Protein AF-0000000068881971 (afdb_homodimer)

Structure (mmCIF, N/CA/C/O backbone):
data_AF-0000000068881971-model_v1
#
loop_
_entity.id
_entity.type
_entity.pdbx_description
1 polymer 'Ribose 5-phosphate isomerase'
#
loop_
_atom_site.group_PDB
_atom_site.id
_atom_site.type_symbol
_atom_site.label_atom_id
_atom_site.label_alt_id
_atom_site.label_comp_id
_atom_site.label_asym_id
_atom_site.label_entity_id
_atom_site.label_seq_id
_atom_site.pdbx_PDB_ins_code
_atom_site.Cartn_x
_atom_site.Cartn_y
_atom_site.Cartn_z
_atom_site.occupancy
_atom_site.B_iso_or_equiv
_atom_site.auth_seq_id
_atom_site.auth_comp_id
_atom_site.auth_asym_id
_atom_site.auth_atom_id
_atom_site.pdbx_PDB_model_num
ATOM 1 N N . MET A 1 1 ? 21.891 -23.125 -10.875 1 43.66 1 MET A N 1
ATOM 2 C CA . MET A 1 1 ? 20.656 -22.734 -11.562 1 43.66 1 MET A CA 1
ATOM 3 C C . MET A 1 1 ? 19.859 -21.734 -10.727 1 43.66 1 MET A C 1
ATOM 5 O O . MET A 1 1 ? 19.781 -21.875 -9.5 1 43.66 1 MET A O 1
ATOM 9 N N . SER A 1 2 ? 19.703 -20.484 -11.242 1 59.91 2 SER A N 1
ATOM 10 C CA . SER A 1 2 ? 19.062 -19.5 -10.383 1 59.91 2 SER A CA 1
ATOM 11 C C . SER A 1 2 ? 17.75 -20.016 -9.82 1 59.91 2 SER A C 1
ATOM 13 O O . SER A 1 2 ? 17 -20.703 -10.516 1 59.91 2 SER A O 1
ATOM 15 N N . THR A 1 3 ? 17.5 -20.25 -8.625 1 82.62 3 THR A N 1
ATOM 16 C CA . THR A 1 3 ? 16.344 -20.844 -7.977 1 82.62 3 THR A CA 1
ATOM 17 C C . THR A 1 3 ? 15.055 -20.188 -8.477 1 82.62 3 THR A C 1
ATOM 19 O O . THR A 1 3 ? 14.938 -18.969 -8.492 1 82.62 3 THR A O 1
ATOM 22 N N . LYS A 1 4 ? 14.234 -21.031 -9.242 1 96 4 LYS A N 1
ATOM 23 C CA . LYS A 1 4 ? 12.953 -20.594 -9.781 1 96 4 LYS A CA 1
ATOM 24 C C . LYS A 1 4 ? 11.984 -20.219 -8.664 1 96 4 LYS A C 1
ATOM 26 O O . LYS A 1 4 ? 12.047 -20.781 -7.566 1 96 4 LYS A O 1
ATOM 31 N N . LEU A 1 5 ? 11.133 -19.297 -8.961 1 98.38 5 LEU A N 1
ATOM 32 C CA . LEU A 1 5 ? 10.242 -18.75 -7.941 1 98.38 5 LEU A CA 1
ATOM 33 C C . LEU A 1 5 ? 8.945 -19.531 -7.871 1 98.38 5 LEU A C 1
ATOM 35 O O . LEU A 1 5 ? 8.398 -19.938 -8.898 1 98.38 5 LEU A O 1
ATOM 39 N N . ARG A 1 6 ? 8.531 -19.828 -6.672 1 98.75 6 ARG A N 1
ATOM 40 C CA . ARG A 1 6 ? 7.148 -20.203 -6.41 1 98.75 6 ARG A CA 1
ATOM 41 C C . ARG A 1 6 ? 6.293 -18.984 -6.102 1 98.75 6 ARG A C 1
ATOM 43 O O . ARG A 1 6 ? 6.551 -18.266 -5.125 1 98.75 6 ARG A O 1
ATOM 50 N N . ILE A 1 7 ? 5.227 -18.766 -6.918 1 98.88 7 ILE A N 1
ATOM 51 C CA . ILE A 1 7 ? 4.48 -17.516 -6.82 1 98.88 7 ILE A CA 1
ATOM 52 C C . ILE A 1 7 ? 3.018 -17.812 -6.492 1 98.88 7 ILE A C 1
ATOM 54 O O . ILE A 1 7 ? 2.348 -18.531 -7.227 1 98.88 7 ILE A O 1
ATOM 58 N N . ALA A 1 8 ? 2.551 -17.281 -5.387 1 98.94 8 ALA A N 1
ATOM 59 C CA . ALA A 1 8 ? 1.117 -17.297 -5.105 1 98.94 8 ALA A CA 1
ATOM 60 C C . ALA A 1 8 ? 0.412 -16.156 -5.836 1 98.94 8 ALA A C 1
ATOM 62 O O . ALA A 1 8 ? 0.932 -15.039 -5.906 1 98.94 8 ALA A O 1
ATOM 63 N N . ILE A 1 9 ? -0.773 -16.375 -6.43 1 98.88 9 ILE A N 1
ATOM 64 C CA . ILE A 1 9 ? -1.544 -15.32 -7.078 1 98.88 9 ILE A CA 1
ATOM 65 C C . ILE A 1 9 ? -3.002 -15.398 -6.637 1 98.88 9 ILE A C 1
ATOM 67 O O . ILE A 1 9 ? -3.572 -16.484 -6.539 1 98.88 9 ILE A O 1
ATOM 71 N N . GLY A 1 10 ? -3.527 -14.273 -6.262 1 98.19 10 GLY A N 1
ATOM 72 C CA . GLY A 1 10 ? -4.922 -14.188 -5.852 1 98.19 10 GLY A CA 1
ATOM 73 C C . GLY A 1 10 ? -5.465 -12.773 -5.883 1 98.19 10 GLY A C 1
ATOM 74 O O . GLY A 1 10 ? -4.984 -11.938 -6.645 1 98.19 10 GLY A O 1
ATOM 75 N N . GLY A 1 11 ? -6.523 -12.492 -5.148 1 97.44 11 GLY A N 1
ATOM 76 C CA . GLY A 1 11 ? -7.316 -11.273 -5.121 1 97.44 11 GLY A CA 1
ATOM 77 C C . GLY A 1 11 ? -8.812 -11.531 -5.16 1 97.44 11 GLY A C 1
ATOM 78 O O . GLY A 1 11 ? -9.258 -12.672 -4.984 1 97.44 11 GLY A O 1
ATOM 79 N N . ASP A 1 12 ? -9.594 -10.469 -5.344 1 96.38 12 ASP A N 1
ATOM 80 C CA . ASP A 1 12 ? -11.039 -10.68 -5.32 1 96.38 12 ASP A CA 1
ATOM 81 C C . ASP A 1 12 ? -11.617 -10.68 -6.738 1 96.38 12 ASP A C 1
ATOM 83 O O . ASP A 1 12 ? -10.867 -10.773 -7.715 1 96.38 12 ASP A O 1
ATOM 87 N N . ASP A 1 13 ? -12.914 -10.727 -6.816 1 96.75 13 ASP A N 1
ATOM 88 C CA . ASP A 1 13 ? -13.602 -10.859 -8.094 1 96.75 13 ASP A CA 1
ATOM 89 C C . ASP A 1 13 ? -13.32 -9.672 -9.008 1 96.75 13 ASP A C 1
ATOM 91 O O . ASP A 1 13 ? -13.281 -9.82 -10.234 1 96.75 13 ASP A O 1
ATOM 95 N N . ALA A 1 14 ? -13.094 -8.539 -8.414 1 97.06 14 ALA A N 1
ATOM 96 C CA . ALA A 1 14 ? -12.844 -7.332 -9.203 1 97.06 14 ALA A CA 1
ATOM 97 C C . ALA A 1 14 ? -11.539 -7.449 -9.984 1 97.06 14 ALA A C 1
ATOM 99 O O . ALA A 1 14 ? -11.336 -6.738 -10.969 1 97.06 14 ALA A O 1
ATOM 100 N N . GLY A 1 15 ? -10.648 -8.352 -9.562 1 98.31 15 GLY A N 1
ATOM 101 C CA . GLY A 1 15 ? -9.375 -8.539 -10.234 1 98.31 15 GLY A CA 1
ATOM 102 C C . GLY A 1 15 ? -9.281 -9.867 -10.969 1 98.31 15 GLY A C 1
ATOM 103 O O . GLY A 1 15 ? -8.195 -10.273 -11.391 1 98.31 15 GLY A O 1
ATOM 104 N N . PHE A 1 16 ? -10.367 -10.555 -11.133 1 98.38 16 PHE A N 1
ATOM 105 C CA . PHE A 1 16 ? -10.352 -11.961 -11.531 1 98.38 16 PHE A CA 1
ATOM 106 C C . PHE A 1 16 ? -9.781 -12.125 -12.93 1 98.38 16 PHE A C 1
ATOM 108 O O . PHE A 1 16 ? -8.961 -13.008 -13.172 1 98.38 16 PHE A O 1
ATOM 115 N N . SER A 1 17 ? -10.148 -11.336 -13.875 1 98.5 17 SER A N 1
ATOM 116 C CA . SER A 1 17 ? -9.672 -11.461 -15.25 1 98.5 17 SER A CA 1
ATOM 117 C C . SER A 1 17 ? -8.156 -11.297 -15.32 1 98.5 17 SER A C 1
ATOM 119 O O . SER A 1 17 ? -7.48 -12.086 -15.984 1 98.5 17 SER A O 1
ATOM 121 N N . TYR A 1 18 ? -7.605 -10.305 -14.656 1 98.81 18 TYR A N 1
ATOM 122 C CA . TYR A 1 18 ? -6.164 -10.094 -14.633 1 98.81 18 TYR A CA 1
ATOM 123 C C . TYR A 1 18 ? -5.453 -11.266 -13.961 1 98.81 18 TYR A C 1
ATOM 125 O O . TYR A 1 18 ? -4.383 -11.688 -14.398 1 98.81 18 TYR A O 1
ATOM 133 N N . GLN A 1 19 ? -6.047 -11.766 -12.828 1 98.75 19 GLN A N 1
ATOM 134 C CA . GLN A 1 19 ? -5.465 -12.922 -12.156 1 98.75 19 GLN A CA 1
ATOM 135 C C . GLN A 1 19 ? -5.293 -14.086 -13.125 1 98.75 19 GLN A C 1
ATOM 137 O O . GLN A 1 19 ? -4.238 -14.719 -13.172 1 98.75 19 GLN A O 1
ATOM 142 N N . SER A 1 20 ? -6.273 -14.312 -13.906 1 98.31 20 SER A N 1
ATOM 143 C CA . SER A 1 20 ? -6.254 -15.414 -14.867 1 98.31 20 SER A CA 1
ATOM 144 C C . SER A 1 20 ? -5.188 -15.195 -15.93 1 98.31 20 SER A C 1
ATOM 146 O O . SER A 1 20 ? -4.402 -16.094 -16.234 1 98.31 20 SER A O 1
ATOM 148 N N . ILE A 1 21 ? -5.129 -14.062 -16.484 1 98.75 21 ILE A N 1
ATOM 149 C C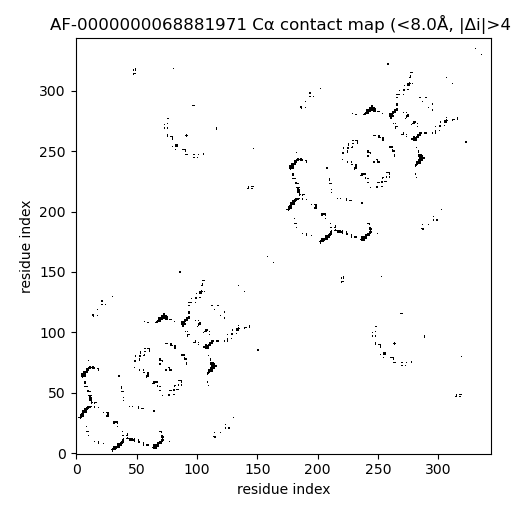A . ILE A 1 21 ? -4.199 -13.734 -17.562 1 98.75 21 ILE A CA 1
ATOM 150 C C . ILE A 1 21 ? -2.768 -13.797 -17.031 1 98.75 21 ILE A C 1
ATOM 152 O O . ILE A 1 21 ? -1.904 -14.43 -17.641 1 98.75 21 ILE A O 1
ATOM 156 N N . ILE A 1 22 ? -2.535 -13.211 -15.914 1 98.88 22 ILE A N 1
ATOM 157 C CA . ILE A 1 22 ? -1.188 -13.125 -15.367 1 98.88 22 ILE A CA 1
ATOM 158 C C . ILE A 1 22 ? -0.747 -14.5 -14.867 1 98.88 22 ILE A C 1
ATOM 160 O O . ILE A 1 22 ? 0.424 -14.867 -14.992 1 98.88 22 ILE A O 1
ATOM 164 N N . SER A 1 23 ? -1.679 -15.266 -14.359 1 98.69 23 SER A N 1
ATOM 165 C CA . SER A 1 23 ? -1.361 -16.641 -13.977 1 98.69 23 SER A CA 1
ATOM 166 C C . SER A 1 23 ? -0.796 -17.422 -15.148 1 98.69 23 SER A C 1
ATOM 168 O O . SER A 1 23 ? 0.165 -18.188 -14.992 1 98.69 23 SER A O 1
ATOM 170 N N . ARG A 1 24 ? -1.397 -17.281 -16.281 1 98.56 24 ARG A N 1
ATOM 171 C CA . ARG A 1 24 ? -0.919 -17.969 -17.469 1 98.56 24 ARG A CA 1
ATOM 172 C C . ARG A 1 24 ? 0.466 -17.469 -17.875 1 98.56 24 ARG A C 1
ATOM 174 O O . ARG A 1 24 ? 1.335 -18.266 -18.234 1 98.56 24 ARG A O 1
ATOM 181 N N . ASP A 1 25 ? 0.654 -16.156 -17.828 1 98.88 25 ASP A N 1
ATOM 182 C CA . ASP A 1 25 ? 1.966 -15.586 -18.125 1 98.88 25 ASP A CA 1
ATOM 183 C C . ASP A 1 25 ? 3.033 -16.156 -17.188 1 98.88 25 ASP A C 1
ATOM 185 O O . ASP A 1 25 ? 4.129 -16.516 -17.641 1 98.88 25 ASP A O 1
ATOM 189 N N . LEU A 1 26 ? 2.713 -16.234 -15.898 1 98.81 26 LEU A N 1
ATOM 190 C CA . LEU A 1 26 ? 3.646 -16.75 -14.898 1 98.81 26 LEU A CA 1
ATOM 191 C C . LEU A 1 26 ? 3.996 -18.203 -15.18 1 98.81 26 LEU A C 1
ATOM 193 O O . LEU A 1 26 ? 5.168 -18.578 -15.125 1 98.81 26 LEU A O 1
ATOM 197 N N . ALA A 1 27 ? 2.988 -19 -15.477 1 98.44 27 ALA A N 1
ATOM 198 C CA . ALA A 1 27 ? 3.176 -20.438 -15.703 1 98.44 27 ALA A CA 1
ATOM 199 C C . ALA A 1 27 ? 4.113 -20.688 -16.891 1 98.44 27 ALA A C 1
ATOM 201 O O . ALA A 1 27 ? 4.797 -21.703 -16.938 1 98.44 27 ALA A O 1
ATOM 202 N N . SER A 1 28 ? 4.184 -19.719 -17.766 1 98.12 28 SER A N 1
ATOM 203 C CA . SER A 1 28 ? 4.984 -19.891 -18.969 1 98.12 28 SER A CA 1
ATOM 204 C C . SER A 1 28 ? 6.348 -19.219 -18.828 1 98.12 28 SER A C 1
ATOM 206 O O . SER A 1 28 ? 7.188 -19.312 -19.719 1 98.12 28 SER A O 1
ATOM 208 N N . ASP A 1 29 ? 6.59 -18.516 -17.812 1 98.5 29 ASP A N 1
ATOM 209 C CA . ASP A 1 29 ? 7.844 -17.797 -17.609 1 98.5 29 ASP A CA 1
ATOM 210 C C . ASP A 1 29 ? 8.922 -18.734 -17.062 1 98.5 29 ASP A C 1
ATOM 212 O O . ASP A 1 29 ? 8.711 -19.406 -16.062 1 98.5 29 ASP A O 1
ATOM 216 N N . PRO A 1 30 ? 10.102 -18.766 -17.625 1 97.88 30 PRO A N 1
ATOM 217 C CA . PRO A 1 30 ? 11.148 -19.703 -17.203 1 97.88 30 PRO A CA 1
ATOM 218 C C . PRO A 1 30 ? 11.68 -19.406 -15.797 1 97.88 30 PRO A C 1
ATOM 220 O O . PRO A 1 30 ? 12.367 -20.234 -15.203 1 97.88 30 PRO A O 1
ATOM 223 N N . ARG A 1 31 ? 11.391 -18.312 -15.234 1 98 31 ARG A N 1
ATOM 224 C CA . ARG A 1 31 ? 11.844 -17.938 -13.906 1 98 31 ARG A CA 1
ATOM 225 C C . ARG A 1 31 ? 10.891 -18.469 -12.836 1 98 31 ARG A C 1
ATOM 227 O O . ARG A 1 31 ? 11.188 -18.375 -11.641 1 98 31 ARG A O 1
ATOM 234 N N . VAL A 1 32 ? 9.766 -18.984 -13.234 1 98.75 32 VAL A N 1
ATOM 235 C CA . VAL A 1 32 ? 8.727 -19.406 -12.305 1 98.75 32 VAL A CA 1
ATOM 236 C C . VAL A 1 32 ? 8.656 -20.938 -12.25 1 98.75 32 VAL A C 1
ATOM 238 O O . VAL A 1 32 ? 8.477 -21.594 -13.281 1 98.75 32 VAL A O 1
ATOM 241 N N . ALA A 1 33 ? 8.758 -21.484 -11.023 1 98.5 33 ALA A N 1
ATOM 242 C CA . ALA A 1 33 ? 8.711 -22.922 -10.805 1 98.5 33 ALA A CA 1
ATOM 243 C C . ALA A 1 33 ? 7.273 -23.406 -10.617 1 98.5 33 ALA A C 1
ATOM 245 O O . ALA A 1 33 ? 6.934 -24.531 -11 1 98.5 33 ALA A O 1
ATOM 246 N N . GLN A 1 34 ? 6.512 -22.594 -9.945 1 98.5 34 GLN A N 1
ATOM 247 C CA . GLN A 1 34 ? 5.16 -22.969 -9.555 1 98.5 34 GLN A CA 1
ATOM 248 C C . GLN A 1 34 ? 4.273 -21.734 -9.375 1 98.5 34 GLN A C 1
ATOM 250 O O . GLN A 1 34 ? 4.719 -20.719 -8.836 1 98.5 34 GLN A O 1
ATOM 255 N N . VAL A 1 35 ? 3.078 -21.875 -9.859 1 98.88 35 VAL A N 1
ATOM 256 C CA . VAL A 1 35 ? 2.039 -20.891 -9.586 1 98.88 35 VAL A CA 1
ATOM 257 C C . VAL A 1 35 ? 1.015 -21.469 -8.609 1 98.88 35 VAL A C 1
ATOM 259 O O . VAL A 1 35 ? 0.422 -22.516 -8.875 1 98.88 35 VAL A O 1
ATOM 262 N N . ILE A 1 36 ? 0.864 -20.859 -7.48 1 98.69 36 ILE A N 1
ATOM 263 C CA . ILE A 1 36 ? -0.072 -21.281 -6.449 1 98.69 36 ILE A CA 1
ATOM 264 C C . ILE A 1 36 ? -1.315 -20.406 -6.473 1 98.69 36 ILE A C 1
ATOM 266 O O . ILE A 1 36 ? -1.244 -19.219 -6.148 1 98.69 36 ILE A O 1
ATOM 270 N N . GLN A 1 37 ? -2.445 -21.016 -6.785 1 98.31 37 GLN A N 1
ATOM 271 C CA . GLN A 1 37 ? -3.688 -20.266 -6.902 1 98.31 37 GLN A CA 1
ATOM 272 C C . GLN A 1 37 ? -4.332 -20.047 -5.535 1 98.31 37 GLN A C 1
ATOM 274 O O . GLN A 1 37 ? -4.738 -21.016 -4.879 1 98.31 37 GLN A O 1
ATOM 279 N N . VAL A 1 38 ? -4.48 -18.812 -5.129 1 97.75 38 VAL A N 1
ATOM 280 C CA . VAL A 1 38 ? -5.09 -18.516 -3.836 1 97.75 38 VAL A CA 1
ATOM 281 C C . VAL A 1 38 ? -6.258 -17.547 -4.023 1 97.75 38 VAL A C 1
ATOM 283 O O . VAL A 1 38 ? -6.773 -16.984 -3.051 1 97.75 38 VAL A O 1
ATOM 286 N N . GLY A 1 39 ? -6.715 -17.297 -5.148 1 96.44 39 GLY A N 1
ATOM 287 C CA . GLY A 1 39 ? -7.832 -16.422 -5.441 1 96.44 39 GLY A CA 1
ATOM 288 C C . GLY A 1 39 ? -9.133 -17.156 -5.684 1 96.44 39 GLY A C 1
ATOM 289 O O . GLY A 1 39 ? -9.227 -18.359 -5.422 1 96.44 39 GLY A O 1
ATOM 290 N N . PRO A 1 40 ? -10.148 -16.406 -6.031 1 96.81 40 PRO A N 1
ATOM 291 C CA . PRO A 1 40 ? -11.445 -17.031 -6.281 1 96.81 40 PRO A CA 1
ATOM 292 C C . PRO A 1 40 ? -11.406 -18.031 -7.438 1 96.81 40 PRO A C 1
ATOM 294 O O . PRO A 1 40 ? -10.609 -17.875 -8.367 1 96.81 40 PRO A O 1
ATOM 297 N N . ALA A 1 41 ? -12.312 -18.969 -7.355 1 93.62 41 ALA A N 1
ATOM 298 C CA . ALA A 1 41 ? -12.367 -20 -8.383 1 93.62 41 ALA A CA 1
ATOM 299 C C . ALA A 1 41 ? -13.125 -19.516 -9.617 1 93.62 41 ALA A C 1
ATOM 301 O O . ALA A 1 41 ? -13.031 -20.109 -10.688 1 93.62 41 ALA A O 1
ATOM 302 N N . SER A 1 42 ? -13.945 -18.484 -9.391 1 94.62 42 SER A N 1
ATOM 303 C CA . SER A 1 42 ? -14.711 -17.953 -10.508 1 94.62 42 SER A CA 1
ATOM 304 C C . SER A 1 42 ? -14.922 -16.453 -10.359 1 94.62 42 SER A C 1
ATOM 306 O O . SER A 1 42 ? -14.734 -15.891 -9.273 1 94.62 42 SER A O 1
ATOM 308 N N . GLU A 1 43 ? -15.344 -15.859 -11.398 1 93.94 43 GLU A N 1
ATOM 309 C CA . GLU A 1 43 ? -15.578 -14.422 -11.438 1 93.94 43 GLU A CA 1
ATOM 310 C C . GLU A 1 43 ? -16.766 -14.031 -10.57 1 93.94 43 GLU A C 1
ATOM 312 O O . GLU A 1 43 ? -16.922 -12.867 -10.203 1 93.94 43 GLU A O 1
ATOM 317 N N . SER A 1 44 ? -17.656 -14.93 -10.234 1 95.25 44 SER A N 1
ATOM 318 C CA . SER A 1 44 ? -18.875 -14.641 -9.484 1 95.25 44 SER A CA 1
ATOM 319 C C . SER A 1 44 ? -18.641 -14.812 -7.98 1 95.25 44 SER A C 1
ATOM 321 O O . SER A 1 44 ? -19.531 -14.531 -7.18 1 95.25 44 SER A O 1
ATOM 323 N N . ASP A 1 45 ? -17.5 -15.328 -7.633 1 95 45 ASP A N 1
ATOM 324 C CA . ASP A 1 45 ? -17.156 -15.508 -6.223 1 95 45 ASP A CA 1
ATOM 325 C C . ASP A 1 45 ? -16.969 -14.164 -5.527 1 95 45 ASP A C 1
ATOM 327 O O . ASP A 1 45 ? -16 -13.445 -5.809 1 95 45 ASP A O 1
ATOM 331 N N . LYS A 1 46 ? -17.828 -13.844 -4.539 1 93.19 46 LYS A N 1
ATOM 332 C CA . LYS A 1 46 ? -17.844 -12.531 -3.902 1 93.19 46 LYS A CA 1
ATOM 333 C C . LYS A 1 46 ? -17.141 -12.57 -2.545 1 93.19 46 LYS A C 1
ATOM 335 O O . LYS A 1 46 ? -17.344 -11.695 -1.707 1 93.19 46 LYS A O 1
ATOM 340 N N . THR A 1 47 ? -16.344 -13.656 -2.383 1 94.56 47 THR A N 1
ATOM 341 C CA . THR A 1 47 ? -15.562 -13.734 -1.157 1 94.56 47 THR A CA 1
ATOM 342 C C . THR A 1 47 ? -14.758 -12.453 -0.949 1 94.56 47 THR A C 1
ATOM 344 O O . THR A 1 47 ? -14.188 -11.906 -1.898 1 94.56 47 THR A O 1
ATOM 347 N N . ALA A 1 48 ? -14.648 -12.016 0.287 1 94.5 48 ALA A N 1
ATOM 348 C CA . ALA A 1 48 ? -13.945 -10.781 0.621 1 94.5 48 ALA A CA 1
ATOM 349 C C . ALA A 1 48 ? -12.484 -10.844 0.187 1 94.5 48 ALA A C 1
ATOM 351 O O . ALA A 1 48 ? -11.828 -11.867 0.366 1 94.5 48 ALA A O 1
ATOM 352 N N . TYR A 1 49 ? -12.016 -9.734 -0.306 1 95.06 49 TYR A N 1
ATOM 353 C CA . TYR A 1 49 ? -10.641 -9.68 -0.79 1 95.06 49 TYR A CA 1
ATOM 354 C C . TYR A 1 49 ? -9.656 -10.023 0.323 1 95.06 49 TYR A C 1
ATOM 356 O O . TYR A 1 49 ? -8.586 -10.578 0.064 1 95.06 49 TYR A O 1
ATOM 364 N N . SER A 1 50 ? -9.984 -9.664 1.537 1 97.25 50 SER A N 1
ATOM 365 C CA . SER A 1 50 ? -9.07 -9.852 2.656 1 97.25 50 SER A CA 1
ATOM 366 C C . SER A 1 50 ? -8.781 -11.336 2.891 1 97.25 50 SER A C 1
ATOM 368 O O . SER A 1 50 ? -7.668 -11.703 3.264 1 97.25 50 SER A O 1
ATOM 370 N N . THR A 1 51 ? -9.789 -12.219 2.641 1 97 51 THR A N 1
ATOM 371 C CA . THR A 1 51 ? -9.602 -13.656 2.793 1 97 51 THR A CA 1
ATOM 372 C C . THR A 1 51 ? -8.5 -14.164 1.868 1 97 51 THR A C 1
ATOM 374 O O . THR A 1 51 ? -7.562 -14.82 2.316 1 97 51 THR A O 1
ATOM 377 N N . PHE A 1 52 ? -8.547 -13.742 0.696 1 97.88 52 PHE A N 1
ATOM 378 C CA . PHE A 1 52 ? -7.574 -14.203 -0.291 1 97.88 52 PHE A CA 1
ATOM 379 C C . PHE A 1 52 ? -6.223 -13.531 -0.07 1 97.88 52 PHE A C 1
ATOM 381 O O . PHE A 1 52 ? -5.18 -14.164 -0.252 1 97.88 52 PHE A O 1
ATOM 388 N N . ALA A 1 53 ? -6.27 -12.266 0.267 1 98.69 53 ALA A N 1
ATOM 389 C CA . ALA A 1 53 ? -5.031 -11.531 0.503 1 98.69 53 ALA A CA 1
ATOM 390 C C . ALA A 1 53 ? -4.254 -12.125 1.673 1 98.69 53 ALA A C 1
ATOM 392 O O . ALA A 1 53 ? -3.033 -12.289 1.595 1 98.69 53 ALA A O 1
ATOM 393 N N . ILE A 1 54 ? -4.93 -12.477 2.73 1 98.5 54 ILE A N 1
ATOM 394 C CA . ILE A 1 54 ? -4.293 -13.055 3.908 1 98.5 54 ILE A CA 1
ATOM 395 C C . ILE A 1 54 ? -3.736 -14.438 3.566 1 98.5 54 ILE A C 1
ATOM 397 O O . ILE A 1 54 ? -2.617 -14.773 3.961 1 98.5 54 ILE A O 1
ATOM 401 N N . ALA A 1 55 ? -4.492 -15.203 2.803 1 98.5 55 ALA A N 1
ATOM 402 C CA . ALA A 1 55 ? -4.02 -16.516 2.389 1 98.5 55 ALA A CA 1
ATOM 403 C C . ALA A 1 55 ? -2.721 -16.422 1.598 1 98.5 55 ALA A C 1
ATOM 405 O O . ALA A 1 55 ? -1.775 -17.172 1.843 1 98.5 55 ALA A O 1
ATOM 406 N N . ALA A 1 56 ? -2.66 -15.492 0.671 1 98.81 56 ALA A N 1
ATOM 407 C CA . ALA A 1 56 ? -1.45 -15.289 -0.121 1 98.81 56 ALA A CA 1
ATOM 408 C C . ALA A 1 56 ? -0.288 -14.836 0.758 1 98.81 56 ALA A C 1
ATOM 410 O O . ALA A 1 56 ? 0.836 -15.328 0.61 1 98.81 56 ALA A O 1
ATOM 411 N N . ALA A 1 57 ? -0.57 -13.906 1.624 1 98.81 57 ALA A N 1
ATOM 412 C CA . ALA A 1 57 ? 0.448 -13.383 2.527 1 98.81 57 ALA A CA 1
ATOM 413 C C . ALA A 1 57 ? 0.991 -14.477 3.443 1 98.81 57 ALA A C 1
ATOM 415 O O . ALA A 1 57 ? 2.199 -14.547 3.684 1 98.81 57 ALA A O 1
ATOM 416 N N . GLU A 1 58 ? 0.151 -15.289 3.934 1 98.75 58 GLU A N 1
ATOM 417 C CA . GLU A 1 58 ? 0.568 -16.391 4.797 1 98.75 58 GLU A CA 1
ATOM 418 C C . GLU A 1 58 ? 1.422 -17.406 4.031 1 98.75 58 GLU A C 1
ATOM 420 O O . GLU A 1 58 ? 2.379 -17.953 4.578 1 98.75 58 GLU A O 1
ATOM 425 N N . ALA A 1 59 ? 1.047 -17.656 2.76 1 98.81 59 ALA A N 1
ATOM 426 C CA . ALA A 1 59 ? 1.86 -18.547 1.928 1 98.81 59 ALA A CA 1
ATOM 427 C C . ALA A 1 59 ? 3.285 -18.016 1.794 1 98.81 59 ALA A C 1
ATOM 429 O O . ALA A 1 59 ? 4.242 -18.781 1.778 1 98.81 59 ALA A O 1
ATOM 430 N N . VAL A 1 60 ? 3.434 -16.766 1.732 1 98.81 60 VAL A N 1
ATOM 431 C CA . VAL A 1 60 ? 4.75 -16.141 1.662 1 98.81 60 VAL A CA 1
ATOM 432 C C . VAL A 1 60 ? 5.445 -16.234 3.018 1 98.81 60 VAL A C 1
ATOM 434 O O . VAL A 1 60 ? 6.602 -16.656 3.098 1 98.81 60 VAL A O 1
ATOM 437 N N . ALA A 1 61 ? 4.734 -15.891 4.062 1 98.62 61 ALA A N 1
ATOM 438 C CA . ALA A 1 61 ? 5.293 -15.844 5.41 1 98.62 61 ALA A CA 1
ATOM 439 C C . ALA A 1 61 ? 5.789 -17.219 5.848 1 98.62 61 ALA A C 1
ATOM 441 O O . ALA A 1 61 ? 6.805 -17.328 6.535 1 98.62 61 ALA A O 1
ATOM 442 N N . ASN A 1 62 ? 5.098 -18.219 5.414 1 98.31 62 ASN A N 1
ATOM 443 C CA . ASN A 1 62 ? 5.441 -19.547 5.891 1 98.31 62 ASN A CA 1
ATOM 444 C C . ASN A 1 62 ? 6.355 -20.281 4.91 1 98.31 62 ASN A C 1
ATOM 446 O O . ASN A 1 62 ? 6.695 -21.453 5.117 1 98.31 62 ASN A O 1
ATOM 450 N N . GLY A 1 63 ? 6.703 -19.625 3.836 1 98.12 63 GLY A N 1
ATOM 451 C CA . GLY A 1 63 ? 7.699 -20.172 2.93 1 98.12 63 GLY A CA 1
ATOM 452 C C . GLY A 1 63 ? 7.109 -21.062 1.859 1 98.12 63 GLY A C 1
ATOM 453 O O . GLY A 1 63 ? 7.836 -21.609 1.029 1 98.12 63 GLY A O 1
ATOM 454 N N . THR A 1 64 ? 5.797 -21.25 1.85 1 98.5 64 THR A N 1
ATOM 455 C CA . THR A 1 64 ? 5.133 -22.016 0.8 1 98.5 64 THR A CA 1
ATOM 456 C C . THR A 1 64 ? 5.309 -21.328 -0.557 1 98.5 64 THR A C 1
ATOM 458 O O . THR A 1 64 ? 5.473 -22.016 -1.576 1 98.5 64 THR A O 1
ATOM 461 N N . ALA A 1 65 ? 5.277 -20.094 -0.604 1 98.81 65 ALA A N 1
ATOM 462 C CA . ALA A 1 65 ? 5.559 -19.281 -1.781 1 98.81 65 ALA A CA 1
ATOM 463 C C . ALA A 1 65 ? 6.746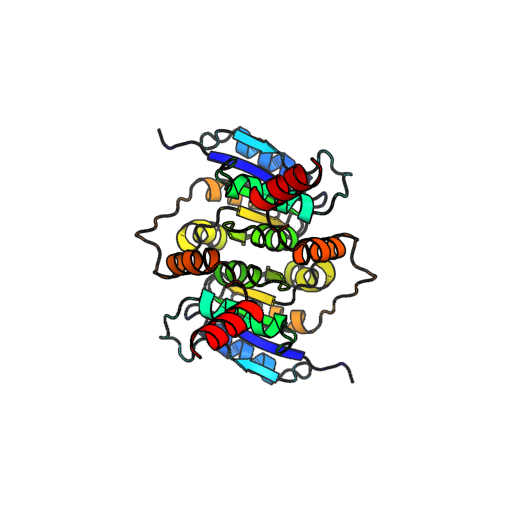 -18.344 -1.533 1 98.81 65 ALA A C 1
ATOM 465 O O . ALA A 1 65 ? 6.957 -17.891 -0.408 1 98.81 65 ALA A O 1
ATOM 466 N N . ASP A 1 66 ? 7.504 -18.109 -2.57 1 98.56 66 ASP A N 1
ATOM 467 C CA . ASP A 1 66 ? 8.594 -17.156 -2.475 1 98.56 66 ASP A CA 1
ATOM 468 C C . ASP A 1 66 ? 8.07 -15.719 -2.561 1 98.56 66 ASP A C 1
ATOM 470 O O . ASP A 1 66 ? 8.586 -14.82 -1.891 1 98.56 66 ASP A O 1
ATOM 474 N N . ARG A 1 67 ? 7.09 -15.484 -3.42 1 98.88 67 ARG A N 1
ATOM 475 C CA . ARG A 1 67 ? 6.457 -14.188 -3.654 1 98.88 67 ARG A CA 1
ATOM 476 C C . ARG A 1 67 ? 4.973 -14.359 -3.963 1 98.88 67 ARG A C 1
ATOM 478 O O . ARG A 1 67 ? 4.492 -15.477 -4.137 1 98.88 67 ARG A O 1
ATOM 485 N N . ALA A 1 68 ? 4.273 -13.227 -3.967 1 98.94 68 ALA A N 1
ATOM 486 C CA . ALA A 1 68 ? 2.852 -13.281 -4.309 1 98.94 68 ALA A CA 1
ATOM 487 C C . ALA A 1 68 ? 2.436 -12.062 -5.121 1 98.94 68 ALA A C 1
ATOM 489 O O . ALA A 1 68 ? 3.045 -10.992 -5.004 1 98.94 68 ALA A O 1
ATOM 490 N N . ILE A 1 69 ? 1.45 -12.273 -5.934 1 99 69 ILE A N 1
ATOM 491 C CA . ILE A 1 69 ? 0.756 -11.211 -6.656 1 99 69 ILE A CA 1
ATOM 492 C C . ILE A 1 69 ? -0.712 -11.18 -6.238 1 99 69 ILE A C 1
ATOM 494 O O . ILE A 1 69 ? -1.395 -12.203 -6.266 1 99 69 ILE A O 1
ATOM 498 N N . LEU A 1 70 ? -1.182 -10.031 -5.816 1 98.94 70 LEU A N 1
ATOM 499 C CA . LEU A 1 70 ? -2.574 -9.836 -5.434 1 98.94 70 LEU A CA 1
ATOM 500 C C . LEU A 1 70 ? -3.232 -8.773 -6.312 1 98.94 70 LEU A C 1
ATOM 502 O O . LEU A 1 70 ? -2.668 -7.699 -6.527 1 98.94 70 LEU A O 1
ATOM 506 N N . ILE A 1 71 ? -4.434 -9.117 -6.844 1 98.88 71 ILE A N 1
ATOM 507 C CA . ILE A 1 71 ? -5.102 -8.211 -7.773 1 98.88 71 ILE A CA 1
ATOM 508 C C . ILE A 1 71 ? -6.559 -8.023 -7.355 1 98.88 71 ILE A C 1
ATOM 510 O O . ILE A 1 71 ? -7.305 -9 -7.234 1 98.88 71 ILE A O 1
ATOM 514 N N . CYS A 1 72 ? -6.957 -6.855 -7.129 1 98.5 72 CYS A N 1
ATOM 515 C CA . CYS A 1 72 ? -8.344 -6.473 -6.895 1 98.5 72 CYS A CA 1
ATOM 516 C C . CYS A 1 72 ? -8.711 -5.238 -7.707 1 98.5 72 CYS A C 1
ATOM 518 O O . CYS A 1 72 ? -8.141 -4.992 -8.773 1 98.5 72 CYS A O 1
ATOM 520 N N . GLY A 1 73 ? -9.75 -4.516 -7.336 1 98.19 73 GLY A N 1
ATOM 521 C CA . GLY A 1 73 ? -10.156 -3.352 -8.109 1 98.19 73 GLY A CA 1
ATOM 522 C C . GLY A 1 73 ? -9.086 -2.279 -8.18 1 98.19 73 GLY A C 1
ATOM 523 O O . GLY A 1 73 ? -8.75 -1.798 -9.258 1 98.19 73 GLY A O 1
ATOM 524 N N . THR A 1 74 ? -8.477 -1.992 -7.016 1 98.75 74 THR A N 1
ATOM 525 C CA . THR A 1 74 ? -7.5 -0.908 -6.98 1 98.75 74 THR A CA 1
ATOM 526 C C . THR A 1 74 ? -6.129 -1.426 -6.551 1 98.75 74 THR A C 1
ATOM 528 O O . THR A 1 74 ? -5.117 -0.747 -6.734 1 98.75 74 THR A O 1
ATOM 531 N N . GLY A 1 75 ? -6.027 -2.531 -6.004 1 98.81 75 GLY A N 1
ATOM 532 C CA . GLY A 1 75 ? -4.805 -3.033 -5.398 1 98.81 75 GLY A CA 1
ATOM 533 C C . GLY A 1 75 ? -4.605 -2.557 -3.971 1 98.81 75 GLY A C 1
ATOM 534 O O . GLY A 1 75 ? -3.725 -3.047 -3.264 1 98.81 75 GLY A O 1
ATOM 535 N N . LEU A 1 76 ? -5.438 -1.627 -3.504 1 98.88 76 LEU A N 1
ATOM 536 C CA . LEU A 1 76 ? -5.262 -0.983 -2.207 1 98.88 76 LEU A CA 1
ATOM 537 C C . LEU A 1 76 ? -5.684 -1.914 -1.075 1 98.88 76 LEU A C 1
ATOM 539 O O . LEU A 1 76 ? -4.914 -2.156 -0.144 1 98.88 76 LEU A O 1
ATOM 543 N N . GLY A 1 77 ? -6.887 -2.504 -1.188 1 98.69 77 GLY A N 1
ATOM 544 C CA . GLY A 1 77 ? -7.426 -3.348 -0.132 1 98.69 77 GLY A CA 1
ATOM 545 C C . GLY A 1 77 ? -6.59 -4.586 0.126 1 98.69 77 GLY A C 1
ATOM 546 O O . GLY A 1 77 ? -6.297 -4.918 1.277 1 98.69 77 GLY A O 1
ATOM 547 N N . VAL A 1 78 ? -6.172 -5.223 -0.906 1 98.81 78 VAL A N 1
ATOM 548 C CA . VAL A 1 78 ? -5.395 -6.449 -0.747 1 98.81 78 VAL A CA 1
ATOM 549 C C . VAL A 1 78 ? -4.023 -6.117 -0.16 1 98.81 78 VAL A C 1
ATOM 551 O O . VAL A 1 78 ? -3.461 -6.91 0.601 1 98.81 78 VAL A O 1
ATOM 554 N N . ALA A 1 79 ? -3.453 -4.969 -0.444 1 98.94 79 ALA A N 1
ATOM 555 C CA . ALA A 1 79 ? -2.18 -4.566 0.149 1 98.94 79 ALA A CA 1
ATOM 556 C C . ALA A 1 79 ? -2.328 -4.309 1.646 1 98.94 79 ALA A C 1
ATOM 558 O O . ALA A 1 79 ? -1.485 -4.73 2.441 1 98.94 79 ALA A O 1
ATOM 559 N N . ILE A 1 80 ? -3.387 -3.619 2.012 1 98.88 80 ILE A N 1
ATOM 560 C CA . ILE A 1 80 ? -3.662 -3.379 3.424 1 98.88 80 ILE A CA 1
ATOM 561 C C . ILE A 1 80 ? -3.734 -4.711 4.168 1 98.88 80 ILE A C 1
ATOM 563 O O . ILE A 1 80 ? -3.039 -4.906 5.168 1 98.88 80 ILE A O 1
ATOM 567 N N . ALA A 1 81 ? -4.543 -5.645 3.656 1 98.75 81 ALA A N 1
ATOM 568 C CA . ALA A 1 81 ? -4.777 -6.93 4.309 1 98.75 81 ALA A CA 1
ATOM 569 C C . ALA A 1 81 ? -3.492 -7.746 4.391 1 98.75 81 ALA A C 1
ATOM 571 O O . ALA A 1 81 ? -3.174 -8.312 5.438 1 98.75 81 ALA A O 1
ATOM 572 N N . ALA A 1 82 ? -2.76 -7.797 3.299 1 98.88 82 ALA A N 1
ATOM 573 C CA . ALA A 1 82 ? -1.533 -8.586 3.26 1 98.88 82 ALA A CA 1
ATOM 574 C C . ALA A 1 82 ? -0.517 -8.07 4.277 1 98.88 82 ALA A C 1
ATOM 576 O O . ALA A 1 82 ? 0.2 -8.859 4.898 1 98.88 82 ALA A O 1
ATOM 577 N N . ASN A 1 83 ? -0.458 -6.785 4.469 1 98.81 83 ASN A N 1
ATOM 578 C CA . ASN A 1 83 ? 0.539 -6.188 5.352 1 98.81 83 ASN A CA 1
ATOM 579 C C . ASN A 1 83 ? 0.21 -6.438 6.82 1 98.81 83 ASN A C 1
ATOM 581 O O . ASN A 1 83 ? 1.038 -6.191 7.699 1 98.81 83 ASN A O 1
ATOM 585 N N . LYS A 1 84 ? -0.958 -6.953 7.086 1 98.44 84 LYS A N 1
ATOM 586 C CA . LYS A 1 84 ? -1.288 -7.297 8.469 1 98.44 84 LYS A CA 1
ATOM 587 C C . LYS A 1 84 ? -0.617 -8.602 8.883 1 98.44 84 LYS A C 1
ATOM 589 O O . LYS A 1 84 ? -0.547 -8.922 10.07 1 98.44 84 LYS A O 1
ATOM 594 N N . VAL A 1 85 ? -0.196 -9.383 7.957 1 98.31 85 VAL A N 1
ATOM 595 C CA . VAL A 1 85 ? 0.462 -10.648 8.25 1 98.31 85 VAL A CA 1
ATOM 596 C C . VAL A 1 85 ? 1.92 -10.398 8.633 1 98.31 85 VAL A C 1
ATOM 598 O O . VAL A 1 85 ? 2.674 -9.797 7.863 1 98.31 85 VAL A O 1
ATOM 601 N N . PRO A 1 86 ? 2.328 -10.875 9.852 1 97.56 86 PRO A N 1
ATOM 602 C CA . PRO A 1 86 ? 3.719 -10.68 10.273 1 97.56 86 PRO A CA 1
ATOM 603 C C . PRO A 1 86 ? 4.723 -11.188 9.242 1 97.56 86 PRO A C 1
ATOM 605 O O . PRO A 1 86 ? 4.555 -12.273 8.695 1 97.56 86 PRO A O 1
ATOM 608 N N . GLY A 1 87 ? 5.715 -10.336 8.953 1 97.31 87 GLY A N 1
ATOM 609 C CA . GLY A 1 87 ? 6.809 -10.734 8.078 1 97.31 87 GLY A CA 1
ATOM 610 C C . GLY A 1 87 ? 6.547 -10.43 6.613 1 97.31 87 GLY A C 1
ATOM 611 O O . GLY A 1 87 ? 7.438 -10.555 5.777 1 97.31 87 GLY A O 1
ATOM 612 N N . VAL A 1 88 ? 5.355 -10.023 6.297 1 98.81 88 VAL A N 1
ATOM 613 C CA . VAL A 1 88 ? 4.992 -9.781 4.902 1 98.81 88 VAL A CA 1
ATOM 614 C C . VAL A 1 88 ? 5.102 -8.297 4.594 1 98.81 88 VAL A C 1
ATOM 616 O O . VAL A 1 88 ? 4.719 -7.453 5.414 1 98.81 88 VAL A O 1
ATOM 619 N N . ARG A 1 89 ? 5.691 -7.938 3.521 1 98.88 89 ARG A N 1
ATOM 620 C CA . ARG A 1 89 ? 5.75 -6.598 2.945 1 98.88 89 ARG A CA 1
ATOM 621 C C . ARG A 1 89 ? 5.047 -6.551 1.592 1 98.88 89 ARG A C 1
ATOM 623 O O . ARG A 1 89 ? 5.527 -7.141 0.619 1 98.88 89 ARG A O 1
ATOM 630 N N . ALA A 1 90 ? 3.896 -5.879 1.576 1 98.94 90 ALA A N 1
ATOM 631 C CA . ALA A 1 90 ? 3.07 -5.785 0.375 1 98.94 90 ALA A CA 1
ATOM 632 C C . ALA A 1 90 ? 2.98 -4.344 -0.118 1 98.94 90 ALA A C 1
ATOM 634 O O . ALA A 1 90 ? 2.852 -3.414 0.683 1 98.94 90 ALA A O 1
ATOM 635 N N . VAL A 1 91 ? 3.094 -4.141 -1.44 1 98.94 91 VAL A N 1
ATOM 636 C CA . VAL A 1 91 ? 3.055 -2.791 -1.995 1 98.94 91 VAL A CA 1
ATOM 637 C C . VAL A 1 91 ? 2.008 -2.717 -3.104 1 98.94 91 VAL A C 1
ATOM 639 O O . VAL A 1 91 ? 1.767 -3.701 -3.805 1 98.94 91 VAL A O 1
ATOM 642 N N . THR A 1 92 ? 1.344 -1.605 -3.219 1 98.94 92 THR A N 1
ATOM 643 C CA . THR A 1 92 ? 0.604 -1.245 -4.422 1 98.94 92 THR A CA 1
ATOM 644 C C . THR A 1 92 ? 1.475 -0.422 -5.367 1 98.94 92 THR A C 1
ATOM 646 O O . THR A 1 92 ? 1.919 0.673 -5.016 1 98.94 92 THR A O 1
ATOM 649 N N . ALA A 1 93 ? 1.785 -0.953 -6.527 1 98.94 93 ALA A N 1
ATOM 650 C CA . ALA A 1 93 ? 2.656 -0.274 -7.48 1 98.94 93 ALA A CA 1
ATOM 651 C C . ALA A 1 93 ? 2.141 -0.438 -8.906 1 98.94 93 ALA A C 1
ATOM 653 O O . ALA A 1 93 ? 1.938 -1.561 -9.375 1 98.94 93 ALA A O 1
ATOM 654 N N . HIS A 1 94 ? 1.94 0.719 -9.594 1 98.94 94 HIS A N 1
ATOM 655 C CA . HIS A 1 94 ? 1.357 0.701 -10.93 1 98.94 94 HIS A CA 1
ATOM 656 C C . HIS A 1 94 ? 2.275 1.38 -11.945 1 98.94 94 HIS A C 1
ATOM 658 O O . HIS A 1 94 ? 1.815 1.861 -12.977 1 98.94 94 HIS A O 1
ATOM 664 N N . ASP A 1 95 ? 3.596 1.494 -11.625 1 98.75 95 ASP A N 1
ATOM 665 C CA . ASP A 1 95 ? 4.621 2.012 -12.523 1 98.75 95 ASP A CA 1
ATOM 666 C C . ASP A 1 95 ? 5.941 1.27 -12.336 1 98.75 95 ASP A C 1
ATOM 668 O O . ASP A 1 95 ? 6.184 0.679 -11.281 1 98.75 95 ASP A O 1
ATOM 672 N N . SER A 1 96 ? 6.777 1.38 -13.461 1 98.81 96 SER A N 1
ATOM 673 C CA . SER A 1 96 ? 8.008 0.593 -13.5 1 98.81 96 SER A CA 1
ATOM 674 C C . SER A 1 96 ? 8.953 0.998 -12.375 1 98.81 96 SER A C 1
ATOM 676 O O . SER A 1 96 ? 9.641 0.151 -11.805 1 98.81 96 SER A O 1
ATOM 678 N N . PHE A 1 97 ? 9.086 2.25 -12.062 1 98.75 97 PHE A N 1
ATOM 679 C CA . PHE A 1 97 ? 9.977 2.725 -11.016 1 98.75 97 PHE A CA 1
ATOM 680 C C . PHE A 1 97 ? 9.578 2.158 -9.656 1 98.75 97 PHE A C 1
ATOM 682 O O . PHE A 1 97 ? 10.414 1.64 -8.922 1 98.75 97 PHE A O 1
ATOM 689 N N . SER A 1 98 ? 8.25 2.236 -9.336 1 98.88 98 SER A N 1
ATOM 690 C CA . SER A 1 98 ? 7.746 1.723 -8.062 1 98.88 98 SER A CA 1
ATOM 691 C C . SER A 1 98 ? 7.926 0.211 -7.969 1 98.88 98 SER A C 1
ATOM 693 O O . SER A 1 98 ? 8.289 -0.311 -6.914 1 98.88 98 SER A O 1
ATOM 695 N N . VAL A 1 99 ? 7.664 -0.521 -9.039 1 98.94 99 VAL A N 1
ATOM 696 C CA . VAL A 1 99 ? 7.809 -1.973 -9.047 1 98.94 99 VAL A CA 1
ATOM 697 C C . VAL A 1 99 ? 9.266 -2.348 -8.789 1 98.94 99 VAL A C 1
ATOM 699 O O . VAL A 1 99 ? 9.547 -3.244 -7.988 1 98.94 99 VAL A O 1
ATOM 702 N N . GLU A 1 100 ? 10.172 -1.646 -9.406 1 98.69 100 GLU A N 1
ATOM 703 C CA . GLU A 1 100 ? 11.594 -1.877 -9.188 1 98.69 100 GLU A CA 1
ATOM 704 C C . GLU A 1 100 ? 11.977 -1.637 -7.73 1 98.69 100 GLU A C 1
ATOM 706 O O . GLU A 1 100 ? 12.609 -2.486 -7.102 1 98.69 100 GLU A O 1
ATOM 711 N N . ARG A 1 101 ? 11.578 -0.529 -7.172 1 98.25 101 ARG A N 1
ATOM 712 C CA . ARG A 1 101 ? 11.977 -0.142 -5.82 1 98.25 101 ARG A CA 1
ATOM 713 C C . ARG A 1 101 ? 11.297 -1.021 -4.777 1 98.25 101 ARG A C 1
ATOM 715 O O . ARG A 1 101 ? 11.836 -1.24 -3.691 1 98.25 101 ARG A O 1
ATOM 722 N N . ALA A 1 102 ? 10.102 -1.576 -5.141 1 98.69 102 ALA A N 1
ATOM 723 C CA . ALA A 1 102 ? 9.414 -2.504 -4.246 1 98.69 102 ALA A CA 1
ATOM 724 C C . ALA A 1 102 ? 10.344 -3.635 -3.812 1 98.69 102 ALA A C 1
ATOM 726 O O . ALA A 1 102 ? 10.367 -4.016 -2.639 1 98.69 102 ALA A O 1
ATOM 727 N N . VAL A 1 103 ? 11.094 -4.109 -4.746 1 98.38 103 VAL A N 1
ATOM 728 C CA . VAL A 1 103 ? 11.992 -5.219 -4.438 1 98.38 103 VAL A CA 1
ATOM 729 C C . VAL A 1 103 ? 13.344 -4.672 -3.982 1 98.38 103 VAL A C 1
ATOM 731 O O . VAL A 1 103 ? 13.812 -4.98 -2.881 1 98.38 103 VAL A O 1
ATOM 734 N N . LEU A 1 104 ? 13.938 -3.73 -4.695 1 97.38 104 LEU A N 1
ATOM 735 C CA . LEU A 1 104 ? 15.328 -3.342 -4.5 1 97.38 104 LEU A CA 1
ATOM 736 C C . LEU A 1 104 ? 15.484 -2.496 -3.24 1 97.38 104 LEU A C 1
ATOM 738 O O . LEU A 1 104 ? 16.562 -2.455 -2.645 1 97.38 104 LEU A O 1
ATOM 742 N N . SER A 1 105 ? 14.445 -1.826 -2.822 1 96.5 105 SER A N 1
ATOM 743 C CA . SER A 1 105 ? 14.539 -0.939 -1.669 1 96.5 105 SER A CA 1
ATOM 744 C C . SER A 1 105 ? 13.766 -1.493 -0.479 1 96.5 105 SER A C 1
ATOM 746 O O . SER A 1 105 ? 14.227 -1.419 0.661 1 96.5 105 SER A O 1
ATOM 748 N N . ASN A 1 106 ? 12.609 -2.148 -0.785 1 97.25 106 ASN A N 1
ATOM 749 C CA . ASN A 1 106 ? 11.727 -2.529 0.313 1 97.25 106 ASN A CA 1
ATOM 750 C C . ASN A 1 106 ? 11.75 -4.035 0.553 1 97.25 106 ASN A C 1
ATOM 752 O O . ASN A 1 106 ? 11.148 -4.527 1.512 1 97.25 106 ASN A O 1
ATOM 756 N N . ASN A 1 107 ? 12.43 -4.773 -0.306 1 97.69 107 ASN A N 1
ATOM 757 C CA . ASN A 1 107 ? 12.375 -6.227 -0.229 1 97.69 107 ASN A CA 1
ATOM 758 C C . ASN A 1 107 ? 10.945 -6.73 -0.089 1 97.69 107 ASN A C 1
ATOM 760 O O . ASN A 1 107 ? 10.664 -7.613 0.725 1 97.69 107 ASN A O 1
ATOM 764 N N . ALA A 1 108 ? 10.055 -6.043 -0.79 1 98.69 108 ALA A N 1
ATOM 765 C CA . ALA A 1 108 ? 8.656 -6.453 -0.758 1 98.69 108 ALA A CA 1
ATOM 766 C C . ALA A 1 108 ? 8.453 -7.781 -1.487 1 98.69 108 ALA A C 1
ATOM 768 O O . ALA A 1 108 ? 8.906 -7.945 -2.625 1 98.69 108 ALA A O 1
ATOM 769 N N . GLN A 1 109 ? 7.789 -8.656 -0.825 1 98.56 109 GLN A N 1
ATOM 770 C CA . GLN A 1 109 ? 7.535 -9.977 -1.395 1 98.56 109 GLN A CA 1
ATOM 771 C C . GLN A 1 109 ? 6.23 -9.992 -2.188 1 98.56 109 GLN A C 1
ATOM 773 O O . GLN A 1 109 ? 5.996 -10.898 -2.992 1 98.56 109 GLN A O 1
ATOM 778 N N . VAL A 1 110 ? 5.32 -9.062 -1.892 1 98.94 110 VAL A N 1
ATOM 779 C CA . VAL A 1 110 ? 3.977 -9.102 -2.457 1 98.94 110 VAL A CA 1
ATOM 780 C C . VAL A 1 110 ? 3.73 -7.848 -3.297 1 98.94 110 VAL A C 1
ATOM 782 O O . VAL A 1 110 ? 3.865 -6.727 -2.803 1 98.94 110 VAL A O 1
ATOM 785 N N . LEU A 1 111 ? 3.396 -8.062 -4.562 1 99 111 LEU A N 1
ATOM 786 C CA . LEU A 1 111 ? 3 -6.992 -5.477 1 99 111 LEU A CA 1
ATOM 787 C C . LEU A 1 111 ? 1.485 -6.957 -5.645 1 99 111 LEU A C 1
ATOM 789 O O . LEU A 1 111 ? 0.874 -7.965 -6.012 1 99 111 LEU A O 1
ATOM 793 N N . CYS A 1 112 ? 0.889 -5.832 -5.363 1 99 112 CYS A N 1
ATOM 794 C CA . CYS A 1 112 ? -0.553 -5.648 -5.488 1 99 112 CYS A CA 1
ATOM 795 C C . CYS A 1 112 ? -0.888 -4.723 -6.652 1 99 112 CYS A C 1
ATOM 797 O O . CYS A 1 112 ? -0.281 -3.66 -6.797 1 99 112 CYS A O 1
ATOM 799 N N . LEU A 1 113 ? -1.86 -5.129 -7.484 1 98.94 113 LEU A N 1
ATOM 800 C CA . LEU A 1 113 ? -2.264 -4.387 -8.672 1 98.94 113 LEU A CA 1
ATOM 801 C C . LEU A 1 113 ? -3.771 -4.152 -8.688 1 98.94 113 LEU A C 1
ATOM 803 O O . LEU A 1 113 ? -4.523 -4.918 -8.078 1 98.94 113 LEU A O 1
ATOM 807 N N . GLY A 1 114 ? -4.125 -3.064 -9.312 1 98.88 114 GLY A N 1
ATOM 808 C CA . GLY A 1 114 ? -5.535 -2.758 -9.5 1 98.88 114 GLY A CA 1
ATOM 809 C C . GLY A 1 114 ? -5.992 -2.938 -10.938 1 98.88 114 GLY A C 1
ATOM 810 O O . GLY A 1 114 ? -5.562 -2.203 -11.828 1 98.88 114 GLY A O 1
ATOM 811 N N . GLN A 1 115 ? -6.93 -3.842 -11.094 1 98.88 115 GLN A N 1
ATOM 812 C CA . GLN A 1 115 ? -7.457 -4.086 -12.43 1 98.88 115 GLN A CA 1
ATOM 813 C C . GLN A 1 115 ? -8.195 -2.865 -12.961 1 98.88 115 GLN A C 1
ATOM 815 O O . GLN A 1 115 ? -8.219 -2.623 -14.172 1 98.88 115 GLN A O 1
ATOM 820 N N . ARG A 1 116 ? -8.766 -2.045 -12.086 1 98.81 116 ARG A N 1
ATOM 821 C CA . ARG A 1 116 ? -9.523 -0.87 -12.5 1 98.81 116 ARG A CA 1
ATOM 822 C C . ARG A 1 116 ? -8.625 0.362 -12.578 1 98.81 116 ARG A C 1
ATOM 824 O O . ARG A 1 116 ? -9.102 1.459 -12.883 1 98.81 116 ARG A O 1
ATOM 831 N N . VAL A 1 117 ? -7.355 0.232 -12.344 1 98.88 117 VAL A N 1
ATOM 832 C CA . VAL A 1 117 ? -6.445 1.371 -12.281 1 98.88 117 VAL A CA 1
ATOM 833 C C . VAL A 1 117 ? -5.555 1.395 -13.516 1 98.88 117 VAL A C 1
ATOM 835 O O . VAL A 1 117 ? -5.336 2.453 -14.117 1 98.88 117 VAL A O 1
ATOM 838 N N . ILE A 1 118 ? -5.016 0.237 -13.945 1 98.88 118 ILE A N 1
ATOM 839 C CA . ILE A 1 118 ? -4.121 0.18 -15.094 1 98.88 118 ILE A CA 1
ATOM 840 C C . ILE A 1 118 ? -4.637 -0.849 -16.094 1 98.88 118 ILE A C 1
ATOM 842 O O . ILE A 1 118 ? -5.355 -1.778 -15.727 1 98.88 118 ILE A O 1
ATOM 846 N N . GLY A 1 119 ? -4.289 -0.695 -17.391 1 98.81 119 GLY A N 1
ATOM 847 C CA . GLY A 1 119 ? -4.637 -1.663 -18.422 1 98.81 119 GLY A CA 1
ATOM 848 C C . GLY A 1 119 ? -3.875 -2.967 -18.297 1 98.81 119 GLY A C 1
ATOM 849 O O . GLY A 1 119 ? -2.834 -3.023 -17.641 1 98.81 119 GLY A O 1
ATOM 850 N N . VAL A 1 120 ? -4.363 -4 -18.953 1 98.81 120 VAL A N 1
ATOM 851 C CA . VAL A 1 120 ? -3.879 -5.363 -18.766 1 98.81 120 VAL A CA 1
ATOM 852 C C . VAL A 1 120 ? -2.453 -5.484 -19.297 1 98.81 120 VAL A C 1
ATOM 854 O O . VAL A 1 120 ? -1.626 -6.195 -18.719 1 98.81 120 VAL A O 1
ATOM 857 N N . GLU A 1 121 ? -2.119 -4.805 -20.391 1 98.88 121 GLU A N 1
ATOM 858 C CA . GLU A 1 121 ? -0.777 -4.926 -20.953 1 98.88 121 GLU A CA 1
ATOM 859 C C . GLU A 1 121 ? 0.262 -4.27 -20.047 1 98.88 121 GLU A C 1
ATOM 861 O O . GLU A 1 121 ? 1.399 -4.738 -19.953 1 98.88 121 GLU A O 1
ATOM 866 N N . LEU A 1 122 ? -0.133 -3.174 -19.406 1 98.88 122 LEU A N 1
ATOM 867 C CA . LEU A 1 122 ? 0.772 -2.576 -18.438 1 98.88 122 LEU A CA 1
ATOM 868 C C . LEU A 1 122 ? 0.967 -3.5 -17.234 1 98.88 122 LEU A C 1
ATOM 870 O O . LEU A 1 122 ? 2.092 -3.691 -16.766 1 98.88 122 LEU A O 1
ATOM 874 N N . ALA A 1 123 ? -0.139 -4.07 -16.797 1 98.94 123 ALA A N 1
ATOM 875 C CA . ALA A 1 123 ? -0.043 -5 -15.672 1 98.94 123 ALA A CA 1
ATOM 876 C C . ALA A 1 123 ? 0.9 -6.156 -15.992 1 98.94 123 ALA A C 1
ATOM 878 O O . ALA A 1 123 ? 1.769 -6.496 -15.188 1 98.94 123 ALA A O 1
ATOM 879 N N . ARG A 1 124 ? 0.731 -6.723 -17.156 1 98.94 124 ARG A N 1
ATOM 880 C CA . ARG A 1 124 ? 1.576 -7.832 -17.594 1 98.94 124 ARG A CA 1
ATOM 881 C C . ARG A 1 124 ? 3.039 -7.406 -17.656 1 98.94 124 ARG A C 1
ATOM 883 O O . ARG A 1 124 ? 3.926 -8.141 -17.234 1 98.94 124 ARG A O 1
ATOM 890 N N . ARG A 1 125 ? 3.293 -6.246 -18.188 1 98.81 125 ARG A N 1
ATOM 891 C CA . ARG A 1 125 ? 4.652 -5.727 -18.297 1 98.81 125 ARG A CA 1
ATOM 892 C C . ARG A 1 125 ? 5.285 -5.555 -16.922 1 98.81 125 ARG A C 1
ATOM 894 O O . ARG A 1 125 ? 6.441 -5.93 -16.719 1 98.81 125 ARG A O 1
ATOM 901 N N . LEU A 1 126 ? 4.566 -5.016 -16.016 1 98.94 126 LEU A N 1
ATOM 902 C CA . LEU A 1 126 ? 5.074 -4.762 -14.664 1 98.94 126 LEU A CA 1
ATOM 903 C C . LEU A 1 126 ? 5.402 -6.07 -13.953 1 98.94 126 LEU A C 1
ATOM 905 O O . LEU A 1 126 ? 6.43 -6.172 -13.273 1 98.94 126 LEU A O 1
ATOM 909 N N . VAL A 1 127 ? 4.531 -7.07 -14.086 1 98.94 127 VAL A N 1
ATOM 910 C CA . VAL A 1 127 ? 4.773 -8.367 -13.461 1 98.94 127 VAL A CA 1
ATOM 911 C C . VAL A 1 127 ? 6.02 -9.008 -14.062 1 98.94 127 VAL A C 1
ATOM 913 O O . VAL A 1 127 ? 6.844 -9.578 -13.344 1 98.94 127 VAL A O 1
ATOM 916 N N . LYS A 1 128 ? 6.129 -8.906 -15.367 1 98.75 128 LYS A N 1
ATOM 917 C CA . LYS A 1 128 ? 7.305 -9.453 -16.031 1 98.75 128 LYS A CA 1
ATOM 918 C C . LYS A 1 128 ? 8.586 -8.828 -15.484 1 98.75 128 LYS A C 1
ATOM 920 O O . LYS A 1 128 ? 9.562 -9.523 -15.219 1 98.75 128 LYS A O 1
ATOM 925 N N . GLU A 1 129 ? 8.602 -7.496 -15.328 1 98.69 129 GLU A N 1
ATOM 926 C CA . GLU A 1 129 ? 9.75 -6.797 -14.742 1 98.69 129 GLU A CA 1
ATOM 927 C C . GLU A 1 129 ? 9.992 -7.246 -13.305 1 98.69 129 GLU A C 1
ATOM 929 O O . GLU A 1 129 ? 11.141 -7.496 -12.922 1 98.69 129 GLU A O 1
ATOM 934 N N . TRP A 1 130 ? 8.992 -7.336 -12.641 1 98.69 130 TRP A N 1
ATOM 935 C CA . TRP A 1 130 ? 9.016 -7.668 -11.219 1 98.69 130 TRP A CA 1
ATOM 936 C C . TRP A 1 130 ? 9.719 -9 -10.984 1 98.69 130 TRP A C 1
ATOM 938 O O . TRP A 1 130 ? 10.5 -9.141 -10.039 1 98.69 130 TRP A O 1
ATOM 948 N N . LEU A 1 131 ? 9.492 -9.938 -11.805 1 98.44 131 LEU A N 1
ATOM 949 C CA . LEU A 1 131 ? 10.062 -11.273 -11.695 1 98.44 131 LEU A CA 1
ATOM 950 C C . LEU A 1 131 ? 11.586 -11.219 -11.758 1 98.44 131 LEU A C 1
ATOM 952 O O . LEU A 1 131 ? 12.266 -12.102 -11.219 1 98.44 131 LEU A O 1
ATOM 956 N N . GLY A 1 132 ? 12.102 -10.18 -12.328 1 97.44 132 GLY A N 1
ATOM 957 C CA . GLY A 1 132 ? 13.531 -10.141 -12.57 1 97.44 132 GLY A CA 1
ATOM 958 C C . GLY A 1 132 ? 14.305 -9.43 -11.477 1 97.44 132 GLY A C 1
ATOM 959 O O . GLY A 1 132 ? 15.539 -9.453 -11.469 1 97.44 132 GLY A O 1
ATOM 960 N N . TYR A 1 133 ? 13.641 -8.828 -10.594 1 97.81 133 TYR A N 1
ATOM 961 C CA . TYR A 1 133 ? 14.328 -8.047 -9.57 1 97.81 133 TYR A CA 1
ATOM 962 C C . TYR A 1 133 ? 14.68 -8.914 -8.367 1 97.81 133 TYR A C 1
ATOM 964 O O . TYR A 1 133 ? 13.906 -9.805 -7.992 1 97.81 133 TYR A O 1
ATOM 972 N N . THR A 1 134 ? 15.812 -8.688 -7.742 1 96.25 134 THR A N 1
ATOM 973 C CA . THR A 1 134 ? 16.281 -9.352 -6.523 1 96.25 134 THR A CA 1
ATOM 974 C C . THR A 1 134 ? 16.828 -8.328 -5.531 1 96.25 134 THR A C 1
ATOM 976 O O . THR A 1 134 ? 17.531 -7.398 -5.922 1 96.25 134 THR A O 1
ATOM 979 N N . PHE A 1 135 ? 16.438 -8.539 -4.305 1 95.38 135 PHE A N 1
ATOM 980 C CA . PHE A 1 135 ? 16.922 -7.66 -3.246 1 95.38 135 PHE A CA 1
ATOM 981 C C . PHE A 1 135 ? 18.344 -8.055 -2.826 1 95.38 135 PHE A C 1
ATOM 983 O O . PHE A 1 135 ? 18.625 -9.234 -2.615 1 95.38 135 PHE A O 1
ATOM 990 N N . ASP A 1 136 ? 19.172 -7.004 -2.738 1 88.31 136 ASP A N 1
ATOM 991 C CA . ASP A 1 136 ? 20.531 -7.156 -2.225 1 88.31 136 ASP A CA 1
ATOM 992 C C . ASP A 1 136 ? 20.719 -6.371 -0.929 1 88.31 136 ASP A C 1
ATOM 994 O O . ASP A 1 136 ? 20.734 -5.137 -0.94 1 88.31 136 ASP A O 1
ATOM 998 N N . PRO A 1 137 ? 20.844 -7.105 0.16 1 79.69 137 PRO A N 1
ATOM 999 C CA . PRO A 1 137 ? 20.938 -6.41 1.445 1 79.69 137 PRO A CA 1
ATOM 1000 C C . PRO A 1 137 ? 22.156 -5.488 1.524 1 79.69 137 PRO A C 1
ATOM 1002 O O . PRO A 1 137 ? 22.172 -4.555 2.334 1 79.69 137 PRO A O 1
ATOM 1005 N N . VAL A 1 138 ? 23.125 -5.742 0.853 1 67.44 138 VAL A N 1
ATOM 1006 C CA . VAL A 1 138 ? 24.328 -4.914 0.895 1 67.44 138 VAL A CA 1
ATOM 1007 C C . VAL A 1 138 ? 24.047 -3.564 0.241 1 67.44 138 VAL A C 1
ATOM 1009 O O . VAL A 1 138 ? 24.469 -2.523 0.751 1 67.44 138 VAL A O 1
ATOM 1012 N N . SER A 1 139 ? 23.359 -3.541 -0.749 1 50.91 139 SER A N 1
ATOM 1013 C CA . SER A 1 139 ? 23.109 -2.332 -1.524 1 50.91 139 SER A CA 1
ATOM 1014 C C . SER A 1 139 ? 22 -1.49 -0.887 1 50.91 139 SER A C 1
ATOM 1016 O O . SER A 1 139 ? 21.797 -0.332 -1.26 1 50.91 139 SER A O 1
ATOM 1018 N N . SER A 1 140 ? 21.172 -2.033 0.004 1 54.94 140 SER A N 1
ATOM 1019 C CA . SER A 1 140 ? 20 -1.323 0.5 1 54.94 140 SER A CA 1
ATOM 1020 C C . SER A 1 140 ? 20.359 -0.407 1.665 1 54.94 140 SER A C 1
ATOM 1022 O O . SER A 1 140 ? 21.172 -0.767 2.516 1 54.94 140 SER A O 1
ATOM 1024 N N . ALA A 1 141 ? 20.094 0.743 1.433 1 51.75 141 ALA A N 1
ATOM 1025 C CA . ALA A 1 141 ? 20.25 1.719 2.508 1 51.75 141 ALA A CA 1
ATOM 1026 C C . ALA A 1 141 ? 19.734 1.163 3.832 1 51.75 141 ALA A C 1
ATOM 1028 O O . ALA A 1 141 ? 18.859 0.282 3.848 1 51.75 141 ALA A O 1
ATOM 1029 N N . PRO A 1 142 ? 20.297 1.503 5.07 1 45.69 142 PRO A N 1
ATOM 1030 C CA . PRO A 1 142 ? 19.953 1.086 6.434 1 45.69 142 PRO A CA 1
ATOM 1031 C C . PRO A 1 142 ? 18.453 0.943 6.652 1 45.69 142 PRO A C 1
ATOM 1033 O O . PRO A 1 142 ? 18.016 0.487 7.711 1 45.69 142 PRO A O 1
ATOM 1036 N N . SER A 1 143 ? 17.703 1.362 5.859 1 45.5 143 SER A N 1
ATOM 1037 C CA . SER A 1 143 ? 16.281 1.507 6.172 1 45.5 143 SER A CA 1
ATOM 1038 C C . SER A 1 143 ? 15.578 0.153 6.199 1 45.5 143 SER A C 1
ATOM 1040 O O . SER A 1 143 ? 14.625 -0.041 6.953 1 45.5 143 SER A O 1
ATOM 1042 N N . ALA A 1 144 ? 15.914 -0.856 5.324 1 48.22 144 ALA A N 1
ATOM 1043 C CA . ALA A 1 144 ? 15.273 -2.166 5.348 1 48.22 144 ALA A CA 1
ATOM 1044 C C . ALA A 1 144 ? 15.555 -2.891 6.664 1 48.22 144 ALA A C 1
ATOM 1046 O O . ALA A 1 144 ? 14.727 -3.674 7.137 1 48.22 144 ALA A O 1
ATOM 1047 N N . HIS A 1 145 ? 16.609 -2.582 7.246 1 42.56 145 HIS A N 1
ATOM 1048 C CA . HIS A 1 145 ? 17.016 -3.271 8.461 1 42.56 145 HIS A CA 1
ATOM 1049 C C . HIS A 1 145 ? 16.078 -2.949 9.625 1 42.56 145 HIS A C 1
ATOM 1051 O O . HIS A 1 145 ? 15.812 -3.807 10.469 1 42.56 145 HIS A O 1
ATOM 1057 N N . LEU A 1 146 ? 15.586 -1.794 9.555 1 43.69 146 LEU A N 1
ATOM 1058 C CA . LEU A 1 146 ? 14.805 -1.428 10.734 1 43.69 146 LEU A CA 1
ATOM 1059 C C . LEU A 1 146 ? 13.43 -2.074 10.688 1 43.69 146 LEU A C 1
ATOM 1061 O O . LEU A 1 146 ? 12.859 -2.404 11.727 1 43.69 146 LEU A O 1
ATOM 1065 N N . LEU A 1 147 ? 12.961 -2.391 9.555 1 46.91 147 LEU A N 1
ATOM 1066 C CA . LEU A 1 147 ? 11.664 -3.062 9.523 1 46.91 147 LEU A CA 1
ATOM 1067 C C . LEU A 1 147 ? 11.742 -4.426 10.203 1 46.91 147 LEU A C 1
ATOM 1069 O O . LEU A 1 147 ? 10.789 -4.852 10.859 1 46.91 147 LEU A O 1
ATOM 1073 N N . ARG A 1 148 ? 12.883 -5.055 10.055 1 45.59 148 ARG A N 1
ATOM 1074 C CA . ARG A 1 148 ? 13.062 -6.324 10.75 1 45.59 148 ARG A CA 1
ATOM 1075 C C . ARG A 1 148 ? 12.867 -6.16 12.25 1 45.59 14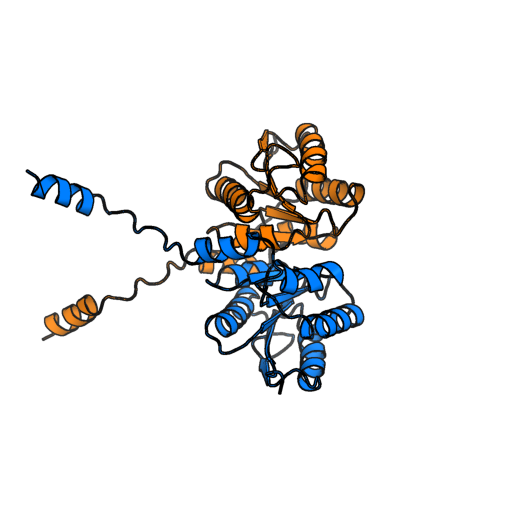8 ARG A C 1
ATOM 1077 O O . ARG A 1 148 ? 12.336 -7.051 12.914 1 45.59 148 ARG A O 1
ATOM 1084 N N . ALA A 1 149 ? 13.328 -5.07 12.719 1 41.41 149 ALA A N 1
ATOM 1085 C CA . ALA A 1 149 ? 13.219 -4.867 14.156 1 41.41 149 ALA A CA 1
ATOM 1086 C C . ALA A 1 149 ? 11.766 -4.633 14.562 1 41.41 149 ALA A C 1
ATOM 1088 O O . ALA A 1 149 ? 11.344 -5.031 15.656 1 41.41 149 ALA A O 1
ATOM 1089 N N . LEU A 1 150 ? 11.039 -3.967 13.82 1 44.47 150 LEU A N 1
ATOM 1090 C CA . LEU A 1 150 ? 9.633 -3.705 14.133 1 44.47 150 LEU A CA 1
ATOM 1091 C C . LEU A 1 150 ? 8.797 -4.969 13.984 1 44.47 150 LEU A C 1
ATOM 1093 O O . LEU A 1 150 ? 7.812 -5.156 14.695 1 44.47 150 LEU A O 1
ATOM 1097 N N . MET A 1 151 ? 9.172 -5.762 13.031 1 43.97 151 MET A N 1
ATOM 1098 C CA . MET A 1 151 ? 8.453 -7.016 12.836 1 43.97 151 MET A CA 1
ATOM 1099 C C . MET A 1 151 ? 8.633 -7.938 14.039 1 43.97 151 MET A C 1
ATOM 1101 O O . MET A 1 151 ? 7.738 -8.727 14.359 1 43.97 151 MET A O 1
ATOM 1105 N N . PHE A 1 152 ? 9.852 -7.91 14.633 1 38.28 152 PHE A N 1
ATOM 1106 C CA . PHE A 1 152 ? 10.133 -8.82 15.734 1 38.28 152 PHE A CA 1
ATOM 1107 C C . PHE A 1 152 ? 9.773 -8.18 17.062 1 38.28 152 PHE A C 1
ATOM 1109 O O . PHE A 1 152 ? 10.164 -8.68 18.125 1 38.28 152 PHE A O 1
ATOM 1116 N N . PHE A 1 153 ? 9.523 -6.902 17.109 1 35.47 153 PHE A N 1
ATOM 1117 C CA . PHE A 1 153 ? 9.203 -6.523 18.469 1 35.47 153 PHE A CA 1
ATOM 1118 C C . PHE A 1 153 ? 7.883 -7.141 18.906 1 35.47 153 PHE A C 1
ATOM 1120 O O . PHE A 1 153 ? 6.82 -6.77 18.406 1 35.47 153 PHE A O 1
ATOM 1127 N N . PRO A 1 154 ? 7.969 -8.305 19.375 1 35.41 154 PRO A N 1
ATOM 1128 C CA . PRO A 1 154 ? 6.812 -8.789 20.141 1 35.41 154 PRO A CA 1
ATOM 1129 C C . PRO A 1 154 ? 6.215 -7.715 21.047 1 35.41 154 PRO A C 1
ATOM 1131 O O . PRO A 1 154 ? 6.918 -6.789 21.453 1 35.41 154 PRO A O 1
ATOM 1134 N N . THR A 1 155 ? 5.059 -7.129 20.781 1 35 155 THR A N 1
ATOM 1135 C CA . THR A 1 155 ? 4.387 -6.355 21.812 1 35 155 THR A CA 1
ATOM 1136 C C . THR A 1 155 ? 4.836 -6.809 23.203 1 35 155 THR A C 1
ATOM 1138 O O . THR A 1 155 ? 4.84 -8.008 23.5 1 35 155 THR A O 1
ATOM 1141 N N . ARG A 1 156 ? 5.734 -6.094 23.875 1 31.62 156 ARG A N 1
ATOM 1142 C CA . ARG A 1 156 ? 5.934 -6.355 25.297 1 31.62 156 ARG A CA 1
ATOM 1143 C C . ARG A 1 156 ? 4.625 -6.754 25.969 1 31.62 156 ARG A C 1
ATOM 1145 O O . ARG A 1 156 ? 3.617 -6.055 25.844 1 31.62 156 ARG A O 1
ATOM 1152 N N . ARG A 1 157 ? 4.406 -7.977 26.25 1 32.19 157 ARG A N 1
ATOM 1153 C CA . ARG A 1 157 ? 3.408 -8.359 27.25 1 32.19 157 ARG A CA 1
ATOM 1154 C C . ARG A 1 157 ? 3.322 -7.328 28.375 1 32.19 157 ARG A C 1
ATOM 1156 O O . ARG A 1 157 ? 4.328 -7.012 29.016 1 32.19 157 ARG A O 1
ATOM 1163 N N . ARG A 1 158 ? 2.436 -6.301 28.359 1 34.78 158 ARG A N 1
ATOM 1164 C CA . ARG A 1 158 ? 2.07 -5.543 29.562 1 34.78 158 ARG A CA 1
ATOM 1165 C C . ARG A 1 158 ? 2.211 -6.395 30.812 1 34.78 158 ARG A C 1
ATOM 1167 O O . ARG A 1 158 ? 1.571 -7.441 30.938 1 34.78 158 ARG A O 1
ATOM 1174 N N . ARG A 1 159 ? 3.27 -6.293 31.422 1 34.38 159 ARG A N 1
ATOM 1175 C CA . ARG A 1 159 ? 3.354 -6.875 32.75 1 34.38 159 ARG A CA 1
ATOM 1176 C C . ARG A 1 159 ? 2.076 -6.613 33.562 1 34.38 159 ARG A C 1
ATOM 1178 O O . ARG A 1 159 ? 1.577 -5.488 33.594 1 34.38 159 ARG A O 1
ATOM 1185 N N . THR A 1 160 ? 1.24 -7.609 33.656 1 37.62 160 THR A N 1
ATOM 1186 C CA . THR A 1 160 ? 0.06 -7.465 34.5 1 37.62 160 THR A CA 1
ATOM 1187 C C . THR A 1 160 ? 0.434 -6.867 35.844 1 37.62 160 THR A C 1
ATOM 1189 O O . THR A 1 160 ? 1.569 -7.016 36.312 1 37.62 160 THR A O 1
ATOM 1192 N N . ARG A 1 161 ? -0.354 -5.949 36.281 1 35.25 161 ARG A N 1
ATOM 1193 C CA . ARG A 1 161 ? -0.281 -5.371 37.625 1 35.25 161 ARG A CA 1
ATOM 1194 C C . ARG A 1 161 ? 0.113 -6.426 38.656 1 35.25 161 ARG A C 1
ATOM 1196 O O . ARG A 1 161 ? 0.773 -6.117 39.656 1 35.25 161 ARG A O 1
ATOM 1203 N N . SER A 1 162 ? -0.314 -7.609 38.219 1 40.12 162 SER A N 1
ATOM 1204 C CA . SER A 1 162 ? -0.098 -8.648 39.219 1 40.12 162 SER A CA 1
ATOM 1205 C C . SER A 1 162 ? 1.382 -8.992 39.344 1 40.12 162 SER A C 1
ATOM 1207 O O . SER A 1 162 ? 1.869 -9.258 40.469 1 40.12 162 SER A O 1
ATOM 1209 N N . GLU A 1 163 ? 2.043 -8.852 38.125 1 41.09 163 GLU A N 1
ATOM 1210 C CA . GLU A 1 163 ? 3.422 -9.312 38.25 1 41.09 163 GLU A CA 1
ATOM 1211 C C . GLU A 1 163 ? 4.312 -8.227 38.844 1 41.09 163 GLU A C 1
ATOM 1213 O O . GLU A 1 163 ? 5.312 -8.531 39.5 1 41.09 163 GLU A O 1
ATOM 1218 N N . LEU A 1 164 ? 3.918 -7.02 38.562 1 37.19 164 LEU A N 1
ATOM 1219 C CA . LEU A 1 164 ? 4.578 -5.918 39.25 1 37.19 164 LEU A CA 1
ATOM 1220 C C . LEU A 1 164 ? 4.281 -5.953 40.75 1 37.19 164 LEU A C 1
ATOM 1222 O O . LEU A 1 164 ? 5.18 -5.742 41.594 1 37.19 164 LEU A O 1
ATOM 1226 N N . LEU A 1 165 ? 2.986 -6.27 41.031 1 42.78 165 LEU A N 1
ATOM 1227 C CA . LEU A 1 165 ? 2.58 -6.391 42.438 1 42.78 165 LEU A CA 1
ATOM 1228 C C . LEU A 1 165 ? 3.316 -7.539 43.125 1 42.78 165 LEU A C 1
ATOM 1230 O O . LEU A 1 165 ? 3.76 -7.406 44.25 1 42.78 165 LEU A O 1
ATOM 1234 N N . MET A 1 166 ? 3.52 -8.609 42.312 1 46.62 166 MET A N 1
ATOM 1235 C CA . MET A 1 166 ? 4.156 -9.758 42.938 1 46.62 166 MET A CA 1
ATOM 1236 C C . MET A 1 166 ? 5.633 -9.484 43.219 1 46.62 166 MET A C 1
ATOM 1238 O O . MET A 1 166 ? 6.203 -10.016 44.188 1 46.62 166 MET A O 1
ATOM 1242 N N . SER A 1 167 ? 6.199 -8.688 42.281 1 45.53 167 SER A N 1
ATOM 1243 C CA . SER A 1 167 ? 7.613 -8.43 42.531 1 45.53 167 SER A CA 1
ATOM 1244 C C . SER A 1 167 ? 7.805 -7.461 43.688 1 45.53 167 SER A C 1
ATOM 1246 O O . SER A 1 167 ? 8.828 -7.504 44.375 1 45.53 167 SER A O 1
ATOM 1248 N N . MET A 1 168 ? 6.848 -6.57 43.781 1 43.62 168 MET A N 1
ATOM 1249 C CA . MET A 1 168 ? 6.883 -5.66 44.938 1 43.62 168 MET A CA 1
ATOM 1250 C C . MET A 1 168 ? 6.637 -6.414 46.25 1 43.62 168 MET A C 1
ATOM 1252 O O . MET A 1 168 ? 7.16 -6.035 47.281 1 43.62 168 MET A O 1
ATOM 1256 N N . MET A 1 169 ? 5.738 -7.457 46.156 1 45.72 169 MET A N 1
ATOM 1257 C CA . MET A 1 169 ? 5.422 -8.203 47.375 1 45.72 169 MET A CA 1
ATOM 1258 C C . MET A 1 169 ? 6.586 -9.102 47.781 1 45.72 169 MET A C 1
ATOM 1260 O O . MET A 1 169 ? 6.676 -9.523 48.906 1 45.72 169 MET A O 1
ATOM 1264 N N . ARG A 1 170 ? 7.367 -9.602 46.719 1 43.72 170 ARG A N 1
ATOM 1265 C CA . ARG A 1 170 ? 8.422 -10.516 47.156 1 43.72 170 ARG A CA 1
ATOM 1266 C C . ARG A 1 170 ? 9.586 -9.766 47.781 1 43.72 170 ARG A C 1
ATOM 1268 O O . ARG A 1 170 ? 10.492 -10.375 48.344 1 43.72 170 ARG A O 1
ATOM 1275 N N . ARG A 1 171 ? 9.633 -8.469 47.312 1 46.44 171 ARG A N 1
ATOM 1276 C CA . ARG A 1 171 ? 10.789 -7.785 47.906 1 46.44 171 ARG A CA 1
ATOM 1277 C C . ARG A 1 171 ? 10.508 -7.316 49.312 1 46.44 171 ARG A C 1
ATOM 1279 O O . ARG A 1 171 ? 11.383 -6.746 49.969 1 46.44 171 ARG A O 1
ATOM 1286 N N . SER A 1 172 ? 9.25 -7.367 49.688 1 34.72 172 SER A N 1
ATOM 1287 C CA . SER A 1 172 ? 9.172 -7.039 51.094 1 34.72 172 SER A CA 1
ATOM 1288 C C . SER A 1 172 ? 9.562 -8.234 51.969 1 34.72 172 SER A C 1
ATOM 1290 O O . SER A 1 172 ? 9.211 -9.375 51.656 1 34.72 172 SER A O 1
ATOM 1292 N N . MET B 1 1 ? -21.422 22.047 12.242 1 43.31 1 MET B N 1
ATOM 1293 C CA . MET B 1 1 ? -20.203 22.391 11.531 1 43.31 1 MET B CA 1
ATOM 1294 C C . MET B 1 1 ? -19.375 21.141 11.203 1 43.31 1 MET B C 1
ATOM 1296 O O . MET B 1 1 ? -19.281 20.234 12.023 1 43.31 1 MET B O 1
ATOM 1300 N N . SER B 1 2 ? -19.234 20.844 9.898 1 59.75 2 SER B N 1
ATOM 1301 C CA . SER B 1 2 ? -18.578 19.578 9.594 1 59.75 2 SER B CA 1
ATOM 1302 C C . SER B 1 2 ? -17.25 19.438 10.336 1 59.75 2 SER B C 1
ATOM 1304 O O . SER B 1 2 ? -16.516 20.422 10.477 1 59.75 2 SER B O 1
ATOM 1306 N N . THR B 1 3 ? -17 18.625 11.242 1 82.38 3 THR B N 1
ATOM 1307 C CA . THR B 1 3 ? -15.828 18.469 12.102 1 82.38 3 THR B CA 1
ATOM 1308 C C . THR B 1 3 ? -14.547 18.5 11.273 1 82.38 3 THR B C 1
ATOM 1310 O O . THR B 1 3 ? -14.43 17.781 10.273 1 82.38 3 THR B O 1
ATOM 1313 N N . LYS B 1 4 ? -13.734 19.625 11.492 1 95.94 4 LYS B N 1
ATOM 1314 C CA . LYS B 1 4 ? -12.453 19.812 10.82 1 95.94 4 LYS B CA 1
ATOM 1315 C C . LYS B 1 4 ? -11.477 18.688 11.172 1 95.94 4 LYS B C 1
ATOM 1317 O O . LYS B 1 4 ? -11.531 18.125 12.266 1 95.94 4 LYS B O 1
ATOM 1322 N N . LEU B 1 5 ? -10.625 18.375 10.234 1 98.38 5 LEU B N 1
ATOM 1323 C CA . LEU B 1 5 ? -9.734 17.234 10.391 1 98.38 5 LEU B CA 1
ATOM 1324 C C . LEU B 1 5 ? -8.438 17.641 11.07 1 98.38 5 LEU B C 1
ATOM 1326 O O . LEU B 1 5 ? -7.891 18.703 10.781 1 98.38 5 LEU B O 1
ATOM 1330 N N . ARG B 1 6 ? -8.016 16.828 12.008 1 98.75 6 ARG B N 1
ATOM 1331 C CA . ARG B 1 6 ? -6.625 16.844 12.453 1 98.75 6 ARG B CA 1
ATOM 1332 C C . ARG B 1 6 ? -5.777 15.883 11.641 1 98.75 6 ARG B C 1
ATOM 1334 O O . ARG B 1 6 ? -6.031 14.672 11.641 1 98.75 6 ARG B O 1
ATOM 1341 N N . ILE B 1 7 ? -4.711 16.406 10.977 1 98.88 7 ILE B N 1
ATOM 1342 C CA . ILE B 1 7 ? -3.965 15.602 10.023 1 98.88 7 ILE B CA 1
ATOM 1343 C C . ILE B 1 7 ? -2.502 15.508 10.453 1 98.88 7 ILE B C 1
ATOM 1345 O O . ILE B 1 7 ? -1.832 16.531 10.609 1 98.88 7 ILE B O 1
ATOM 1349 N N . ALA B 1 8 ? -2.037 14.312 10.68 1 98.94 8 ALA B N 1
ATOM 1350 C CA . ALA B 1 8 ? -0.602 14.094 10.844 1 98.94 8 ALA B CA 1
ATOM 1351 C C . ALA B 1 8 ? 0.098 14.016 9.484 1 98.94 8 ALA B C 1
ATOM 1353 O O . ALA B 1 8 ? -0.425 13.414 8.547 1 98.94 8 ALA B O 1
ATOM 1354 N N . ILE B 1 9 ? 1.286 14.617 9.328 1 98.88 9 ILE B N 1
ATOM 1355 C CA . ILE B 1 9 ? 2.053 14.523 8.094 1 98.88 9 ILE B CA 1
ATOM 1356 C C . ILE B 1 9 ? 3.512 14.211 8.406 1 98.88 9 ILE B C 1
ATOM 1358 O O . ILE B 1 9 ? 4.082 14.766 9.352 1 98.88 9 ILE B O 1
ATOM 1362 N N . GLY B 1 10 ? 4.031 13.25 7.711 1 98.19 10 GLY B N 1
ATOM 1363 C CA . GLY B 1 10 ? 5.422 12.867 7.879 1 98.19 10 GLY B CA 1
ATOM 1364 C C . GLY B 1 10 ? 5.965 12.062 6.715 1 98.19 10 GLY B C 1
ATOM 1365 O O . GLY B 1 10 ? 5.477 12.188 5.59 1 98.19 10 GLY B O 1
ATOM 1366 N N . GLY B 1 11 ? 7.027 11.297 6.914 1 97.44 11 GLY B N 1
ATOM 1367 C CA . GLY B 1 11 ? 7.82 10.57 5.941 1 97.44 11 GLY B CA 1
ATOM 1368 C C . GLY B 1 11 ? 9.312 10.75 6.129 1 97.44 11 GLY B C 1
ATOM 1369 O O . GLY B 1 11 ? 9.758 11.266 7.16 1 97.44 11 GLY B O 1
ATOM 1370 N N . ASP B 1 12 ? 10.094 10.289 5.152 1 96.44 12 ASP B N 1
ATOM 1371 C CA . ASP B 1 12 ? 11.539 10.398 5.328 1 96.44 12 ASP B CA 1
ATOM 1372 C C . ASP B 1 12 ? 12.109 11.547 4.496 1 96.44 12 ASP B C 1
ATOM 1374 O O . ASP B 1 12 ? 11.359 12.391 4 1 96.44 12 ASP B O 1
ATOM 1378 N N . ASP B 1 13 ? 13.406 11.641 4.473 1 96.81 13 ASP B N 1
ATOM 1379 C CA . ASP B 1 13 ? 14.094 12.75 3.826 1 96.81 13 ASP B CA 1
ATOM 1380 C C . ASP B 1 13 ? 13.797 12.789 2.328 1 96.81 13 ASP B C 1
ATOM 1382 O O . ASP B 1 13 ? 13.766 13.859 1.721 1 96.81 13 ASP B O 1
ATOM 1386 N N . ALA B 1 14 ? 13.57 11.625 1.765 1 97.12 14 ALA B N 1
ATOM 1387 C CA . ALA B 1 14 ? 13.312 11.555 0.328 1 97.12 14 ALA B CA 1
ATOM 1388 C C . ALA B 1 14 ? 12.008 12.258 -0.033 1 97.12 14 ALA B C 1
ATOM 1390 O O . ALA B 1 14 ? 11.805 12.641 -1.187 1 97.12 14 ALA B O 1
ATOM 1391 N N . GLY B 1 15 ? 11.109 12.445 0.947 1 98.31 15 GLY B N 1
ATOM 1392 C CA . GLY B 1 15 ? 9.836 13.109 0.71 1 98.31 15 GLY B CA 1
ATOM 1393 C C . GLY B 1 15 ? 9.75 14.477 1.354 1 98.31 15 GLY B C 1
ATOM 1394 O O . GLY B 1 15 ? 8.664 15.055 1.44 1 98.31 15 GLY B O 1
ATOM 1395 N N . PHE B 1 16 ? 10.844 15.023 1.793 1 98.38 16 PHE B N 1
ATOM 1396 C CA . PHE B 1 16 ? 10.836 16.172 2.693 1 98.38 16 PHE B CA 1
ATOM 1397 C C . PHE B 1 16 ? 10.258 17.406 2 1 98.38 16 PHE B C 1
ATOM 1399 O O . PHE B 1 16 ? 9.438 18.125 2.582 1 98.38 16 PHE B O 1
ATOM 1406 N N . SER B 1 17 ? 10.609 17.688 0.802 1 98.5 17 SER B N 1
ATOM 1407 C CA . SER B 1 17 ? 10.133 18.875 0.097 1 98.5 17 SER B CA 1
ATOM 1408 C C . SER B 1 17 ? 8.617 18.844 -0.073 1 98.5 17 SER B C 1
ATOM 1410 O O . SER B 1 17 ? 7.934 19.844 0.174 1 98.5 17 SER B O 1
ATOM 1412 N N . TYR B 1 18 ? 8.062 17.719 -0.461 1 98.81 18 TYR B N 1
ATOM 1413 C CA . TYR B 1 18 ? 6.621 17.578 -0.612 1 98.81 18 TYR B CA 1
ATOM 1414 C C . TYR B 1 18 ? 5.914 17.719 0.73 1 98.81 18 TYR B C 1
ATOM 1416 O O . TYR B 1 18 ? 4.84 18.312 0.814 1 98.81 18 TYR B O 1
ATOM 1424 N N . GLN B 1 19 ? 6.516 17.094 1.794 1 98.75 19 GLN B N 1
ATOM 1425 C CA . GLN B 1 19 ? 5.938 17.234 3.125 1 98.75 19 GLN B CA 1
ATOM 1426 C C . GLN B 1 19 ? 5.766 18.703 3.494 1 98.75 19 GLN B C 1
ATOM 1428 O O . GLN B 1 19 ? 4.711 19.109 3.986 1 98.75 19 GLN B O 1
ATOM 1433 N N . SER B 1 20 ? 6.738 19.469 3.213 1 98.31 20 SE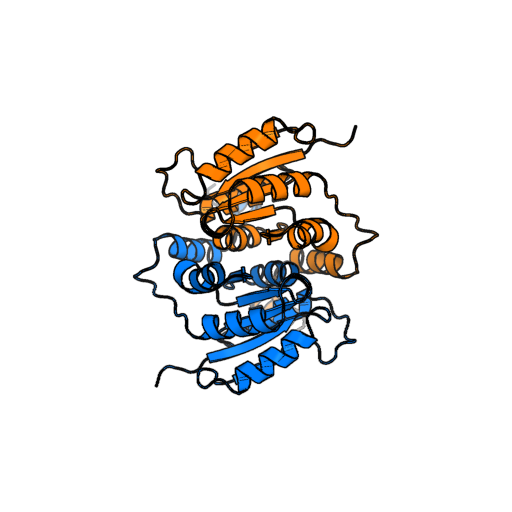R B N 1
ATOM 1434 C CA . SER B 1 20 ? 6.719 20.891 3.531 1 98.31 20 SER B CA 1
ATOM 1435 C C . SER B 1 20 ? 5.645 21.625 2.73 1 98.31 20 SER B C 1
ATOM 1437 O O . SER B 1 20 ? 4.859 22.391 3.291 1 98.31 20 SER B O 1
ATOM 1439 N N . ILE B 1 21 ? 5.586 21.391 1.491 1 98.75 21 ILE B N 1
ATOM 1440 C CA . ILE B 1 21 ? 4.648 22.062 0.599 1 98.75 21 ILE B CA 1
ATOM 1441 C C . ILE B 1 21 ? 3.219 21.688 0.962 1 98.75 21 ILE B C 1
ATOM 1443 O O . ILE B 1 21 ? 2.354 22.547 1.121 1 98.75 21 ILE B O 1
ATOM 1447 N N . ILE B 1 22 ? 2.992 20.422 1.155 1 98.88 22 ILE B N 1
ATOM 1448 C CA . ILE B 1 22 ? 1.647 19.922 1.42 1 98.88 22 ILE B CA 1
ATOM 1449 C C . ILE B 1 22 ? 1.211 20.344 2.824 1 98.88 22 ILE B C 1
ATOM 1451 O O . ILE B 1 22 ? 0.04 20.656 3.049 1 98.88 22 ILE B O 1
ATOM 1455 N N . SER B 1 23 ? 2.154 20.375 3.734 1 98.69 23 SER B N 1
ATOM 1456 C CA . SER B 1 23 ? 1.842 20.875 5.07 1 98.69 23 SER B CA 1
ATOM 1457 C C . SER B 1 23 ? 1.271 22.297 5.016 1 98.69 23 SER B C 1
ATOM 1459 O O . SER B 1 23 ? 0.312 22.609 5.723 1 98.69 23 SER B O 1
ATOM 1461 N N . ARG B 1 24 ? 1.861 23.109 4.23 1 98.56 24 ARG B N 1
ATOM 1462 C CA . ARG B 1 24 ? 1.379 24.484 4.082 1 98.56 24 ARG B CA 1
ATOM 1463 C C . ARG B 1 24 ? -0.009 24.516 3.451 1 98.56 24 ARG B C 1
ATOM 1465 O O . ARG B 1 24 ? -0.878 25.266 3.881 1 98.56 24 ARG B O 1
ATOM 1472 N N . ASP B 1 25 ? -0.203 23.703 2.42 1 98.88 25 ASP B N 1
ATOM 1473 C CA . ASP B 1 25 ? -1.518 23.609 1.793 1 98.88 25 ASP B CA 1
ATOM 1474 C C . ASP B 1 25 ? -2.578 23.188 2.809 1 98.88 25 ASP B C 1
ATOM 1476 O O . ASP B 1 25 ? -3.674 23.75 2.836 1 98.88 25 ASP B O 1
ATOM 1480 N N . LEU B 1 26 ? -2.244 22.188 3.627 1 98.81 26 LEU B N 1
ATOM 1481 C CA . LEU B 1 26 ? -3.172 21.672 4.633 1 98.81 26 LEU B CA 1
ATOM 1482 C C . LEU B 1 26 ? -3.521 22.766 5.645 1 98.81 26 LEU B C 1
ATOM 1484 O O . LEU B 1 26 ? -4.691 22.938 5.996 1 98.81 26 LEU B O 1
ATOM 1488 N N . ALA B 1 27 ? -2.518 23.484 6.117 1 98.44 27 ALA B N 1
ATOM 1489 C CA . ALA B 1 27 ? -2.703 24.516 7.141 1 98.44 27 ALA B CA 1
ATOM 1490 C C . ALA B 1 27 ? -3.646 25.609 6.652 1 98.44 27 ALA B C 1
ATOM 1492 O O . ALA B 1 27 ? -4.332 26.25 7.457 1 98.44 27 ALA B O 1
ATOM 1493 N N . SER B 1 28 ? -3.732 25.75 5.352 1 98.06 28 SER B N 1
ATOM 1494 C CA . SER B 1 28 ? -4.535 26.828 4.777 1 98.06 28 SER B CA 1
ATOM 1495 C C . SER B 1 28 ? -5.902 26.312 4.332 1 98.06 28 SER B C 1
ATOM 1497 O O . SER B 1 28 ? -6.742 27.094 3.879 1 98.06 28 SER B O 1
ATOM 1499 N N . ASP B 1 29 ? -6.129 25.078 4.363 1 98.5 29 ASP B N 1
ATOM 1500 C CA . ASP B 1 29 ? -7.383 24.484 3.904 1 98.5 29 ASP B CA 1
ATOM 1501 C C . ASP B 1 29 ? -8.461 24.578 4.98 1 98.5 29 ASP B C 1
ATOM 1503 O O . ASP B 1 29 ? -8.242 24.172 6.121 1 98.5 29 ASP B O 1
ATOM 1507 N N . PRO B 1 30 ? -9.641 25.062 4.691 1 97.81 30 PRO B N 1
ATOM 1508 C CA . PRO B 1 30 ? -10.68 25.266 5.703 1 97.81 30 PRO B CA 1
ATOM 1509 C C . PRO B 1 30 ? -11.203 23.953 6.289 1 97.81 30 PRO B C 1
ATOM 1511 O O . PRO B 1 30 ? -11.891 23.969 7.309 1 97.81 30 PRO B O 1
ATOM 1514 N N . ARG B 1 31 ? -10.914 22.844 5.738 1 97.94 31 ARG B N 1
ATOM 1515 C CA . ARG B 1 31 ? -11.367 21.547 6.227 1 97.94 31 ARG B CA 1
ATOM 1516 C C . ARG B 1 31 ? -10.414 21 7.281 1 97.94 31 ARG B C 1
ATOM 1518 O O . ARG B 1 31 ? -10.703 19.984 7.922 1 97.94 31 ARG B O 1
ATOM 1525 N N . VAL B 1 32 ? -9.289 21.641 7.465 1 98.75 32 VAL B N 1
ATOM 1526 C CA . VAL B 1 32 ? -8.242 21.125 8.344 1 98.75 32 VAL B CA 1
ATOM 1527 C C . VAL B 1 32 ? -8.172 21.984 9.609 1 98.75 32 VAL B C 1
ATOM 1529 O O . VAL B 1 32 ? -8 23.203 9.531 1 98.75 32 VAL B O 1
ATOM 1532 N N . ALA B 1 33 ? -8.258 21.312 10.773 1 98.5 33 ALA B N 1
ATOM 1533 C CA . ALA B 1 33 ? -8.211 21.984 12.07 1 98.5 33 ALA B CA 1
ATOM 1534 C C . ALA B 1 33 ? -6.773 22.125 12.562 1 98.5 33 ALA B C 1
ATOM 1536 O O . ALA B 1 33 ? -6.434 23.094 13.234 1 98.5 33 ALA B O 1
ATOM 1537 N N . GLN B 1 34 ? -6.004 21.094 12.297 1 98.5 34 GLN B N 1
ATOM 1538 C CA . GLN B 1 34 ? -4.648 21.016 12.828 1 98.5 34 GLN B CA 1
ATOM 1539 C C . GLN B 1 34 ? -3.766 20.141 11.938 1 98.5 34 GLN B C 1
ATOM 1541 O O . GLN B 1 34 ? -4.207 19.109 11.438 1 98.5 34 GLN B O 1
ATOM 1546 N N . VAL B 1 35 ? -2.57 20.625 11.758 1 98.88 35 VAL B N 1
ATOM 1547 C CA . VAL B 1 35 ? -1.533 19.828 11.117 1 98.88 35 VAL B CA 1
ATOM 1548 C C . VAL B 1 35 ? -0.505 19.375 12.156 1 98.88 35 VAL B C 1
ATOM 1550 O O . VAL B 1 35 ? 0.087 20.219 12.844 1 98.88 35 VAL B O 1
ATOM 1553 N N . ILE B 1 36 ? -0.354 18.109 12.32 1 98.69 36 ILE B N 1
ATOM 1554 C CA . ILE B 1 36 ? 0.588 17.531 13.281 1 98.69 36 ILE B CA 1
ATOM 1555 C C . ILE B 1 36 ? 1.829 17.031 12.547 1 98.69 36 ILE B C 1
ATOM 1557 O O . ILE B 1 36 ? 1.759 16.062 11.781 1 98.69 36 ILE B O 1
ATOM 1561 N N . GLN B 1 37 ? 2.959 17.656 12.859 1 98.31 37 GLN B N 1
ATOM 1562 C CA . GLN B 1 37 ? 4.199 17.297 12.172 1 98.31 37 GLN B CA 1
ATOM 1563 C C . GLN B 1 37 ? 4.852 16.078 12.805 1 98.31 37 GLN B C 1
ATOM 1565 O O . GLN B 1 37 ? 5.262 16.109 13.961 1 98.31 37 GLN B O 1
ATOM 1570 N N . VAL B 1 38 ? 5 15.016 12.031 1 97.75 38 VAL B N 1
ATOM 1571 C CA . VAL B 1 38 ? 5.617 13.797 12.547 1 97.75 38 VAL B CA 1
ATOM 1572 C C . VAL B 1 38 ? 6.777 13.383 11.648 1 97.75 38 VAL B C 1
ATOM 1574 O O . VAL B 1 38 ? 7.281 12.266 11.758 1 97.75 38 VAL B O 1
ATOM 1577 N N . GLY B 1 39 ? 7.23 14.148 10.805 1 96.5 39 GLY B N 1
ATOM 1578 C CA . GLY B 1 39 ? 8.344 13.867 9.906 1 96.5 39 GLY B CA 1
ATOM 1579 C C . GLY B 1 39 ? 9.648 14.5 10.359 1 96.5 39 GLY B C 1
ATOM 1580 O O . GLY B 1 39 ? 9.742 14.992 11.484 1 96.5 39 GLY B O 1
ATOM 1581 N N . PRO B 1 40 ? 10.648 14.344 9.531 1 96.81 40 PRO B N 1
ATOM 1582 C CA . PRO B 1 40 ? 11.945 14.922 9.883 1 96.81 40 PRO B CA 1
ATOM 1583 C C . PRO B 1 40 ? 11.906 16.438 10.016 1 96.81 40 PRO B C 1
ATOM 1585 O O . PRO B 1 40 ? 11.109 17.094 9.344 1 96.81 40 PRO B O 1
ATOM 1588 N N . ALA B 1 41 ? 12.812 16.922 10.82 1 93.75 41 ALA B N 1
ATOM 1589 C CA . ALA B 1 41 ? 12.867 18.359 11.055 1 93.75 41 ALA B CA 1
ATOM 1590 C C . ALA B 1 41 ? 13.625 19.062 9.938 1 93.75 41 ALA B C 1
ATOM 1592 O O . ALA B 1 41 ? 13.523 20.297 9.781 1 93.75 41 ALA B O 1
ATOM 1593 N N . SER B 1 42 ? 14.445 18.297 9.234 1 94.69 42 SER B N 1
ATOM 1594 C CA . SER B 1 42 ? 15.211 18.875 8.141 1 94.69 42 SER B CA 1
ATOM 1595 C C . SER B 1 42 ? 15.422 17.875 7.008 1 94.69 42 SER B C 1
ATOM 1597 O O . SER B 1 42 ? 15.234 16.672 7.199 1 94.69 42 SER B O 1
ATOM 1599 N N . GLU B 1 43 ? 15.836 18.375 5.926 1 94 43 GLU B N 1
ATOM 1600 C CA . GLU B 1 43 ? 16.062 17.547 4.734 1 94 43 GLU B CA 1
ATOM 1601 C C . GLU B 1 43 ? 17.266 16.625 4.926 1 94 43 GLU B C 1
ATOM 1603 O O . GLU B 1 43 ? 17.406 15.641 4.195 1 94 43 GLU B O 1
ATOM 1608 N N . SER B 1 44 ? 18.141 16.875 5.848 1 95.31 44 SER B N 1
ATOM 1609 C CA . SER B 1 44 ? 19.359 16.094 6.055 1 95.31 44 SER B CA 1
ATOM 1610 C C . SER B 1 44 ? 19.141 14.984 7.078 1 95.31 44 SER B C 1
ATOM 1612 O O . SER B 1 44 ? 20.031 14.172 7.316 1 95.31 44 SER B O 1
ATOM 1614 N N . ASP B 1 45 ? 17.984 15.008 7.703 1 95 45 ASP B N 1
ATOM 1615 C CA . ASP B 1 45 ? 17.656 13.977 8.68 1 95 45 ASP B CA 1
ATOM 1616 C C . ASP B 1 45 ? 17.453 12.625 8.008 1 95 45 ASP B C 1
ATOM 1618 O O . ASP B 1 45 ? 16.484 12.43 7.27 1 95 45 ASP B O 1
ATOM 1622 N N . LYS B 1 46 ? 18.328 11.641 8.336 1 93.25 46 LYS B N 1
ATOM 1623 C CA . LYS B 1 46 ? 18.328 10.352 7.645 1 93.25 46 LYS B CA 1
ATOM 1624 C C . LYS B 1 46 ? 17.641 9.273 8.477 1 93.25 46 LYS B C 1
ATOM 1626 O O . LYS B 1 46 ? 17.859 8.086 8.258 1 93.25 46 LYS B O 1
ATOM 1631 N N . THR B 1 47 ? 16.859 9.781 9.445 1 94.75 47 THR B N 1
ATOM 1632 C CA . THR B 1 47 ? 16.078 8.836 10.234 1 94.75 47 THR B CA 1
ATOM 1633 C C . THR B 1 47 ? 15.273 7.914 9.32 1 94.75 47 THR B C 1
ATOM 1635 O O . THR B 1 47 ? 14.695 8.359 8.328 1 94.75 47 THR B O 1
ATOM 1638 N N . ALA B 1 48 ? 15.164 6.656 9.703 1 94.56 48 ALA B N 1
ATOM 1639 C CA . ALA B 1 48 ? 14.461 5.656 8.906 1 94.56 48 ALA B CA 1
ATOM 1640 C C . ALA B 1 48 ? 13 6.039 8.711 1 94.56 48 ALA B C 1
ATOM 1642 O O . ALA B 1 48 ? 12.336 6.492 9.648 1 94.56 48 ALA B O 1
ATOM 1643 N N . TYR B 1 49 ? 12.523 5.789 7.516 1 95.12 49 TYR B N 1
ATOM 1644 C CA . TYR B 1 49 ? 11.148 6.148 7.191 1 95.12 49 TYR B CA 1
ATOM 1645 C C . TYR B 1 49 ? 10.172 5.449 8.125 1 95.12 49 TYR B C 1
ATOM 1647 O O . TYR B 1 49 ? 9.102 5.984 8.43 1 95.12 49 TYR B O 1
ATOM 1655 N N . SER B 1 50 ? 10.5 4.254 8.555 1 97.31 50 SER B N 1
ATOM 1656 C CA . SER B 1 50 ? 9.594 3.459 9.367 1 97.31 50 SER B CA 1
ATOM 1657 C C . SER B 1 50 ? 9.305 4.141 10.703 1 97.31 50 SER B C 1
ATOM 1659 O O . SER B 1 50 ? 8.195 4.051 11.227 1 97.31 50 SER B O 1
ATOM 1661 N N . THR B 1 51 ? 10.312 4.859 11.273 1 97.06 51 THR B N 1
ATOM 1662 C CA . THR B 1 51 ? 10.133 5.586 12.523 1 97.06 51 THR B CA 1
ATOM 1663 C C . THR B 1 51 ? 9.023 6.625 12.391 1 97.06 51 THR B C 1
ATOM 1665 O O . THR B 1 51 ? 8.086 6.645 13.195 1 97.06 51 THR B O 1
ATOM 1668 N N . PHE B 1 52 ? 9.062 7.332 11.367 1 97.94 52 PHE B N 1
ATOM 1669 C CA . PHE B 1 52 ? 8.086 8.398 11.164 1 97.94 52 PHE B CA 1
ATOM 1670 C C . PHE B 1 52 ? 6.734 7.82 10.758 1 97.94 52 PHE B C 1
ATOM 1672 O O . PHE B 1 52 ? 5.688 8.336 11.164 1 97.94 52 PHE B O 1
ATOM 1679 N N . ALA B 1 53 ? 6.785 6.812 9.93 1 98.69 53 ALA B N 1
ATOM 1680 C CA . ALA B 1 53 ? 5.551 6.184 9.477 1 98.69 53 ALA B CA 1
ATOM 1681 C C . ALA B 1 53 ? 4.777 5.582 10.648 1 98.69 53 ALA B C 1
ATOM 1683 O O . ALA B 1 53 ? 3.557 5.738 10.734 1 98.69 53 ALA B O 1
ATOM 1684 N N . ILE B 1 54 ? 5.457 4.93 11.539 1 98.5 54 ILE B N 1
ATOM 1685 C CA . ILE B 1 54 ? 4.824 4.316 12.703 1 98.5 54 ILE B CA 1
ATOM 1686 C C . ILE B 1 54 ? 4.27 5.402 13.625 1 98.5 54 ILE B C 1
ATOM 1688 O O . ILE B 1 54 ? 3.154 5.281 14.133 1 98.5 54 ILE B O 1
ATOM 1692 N N . ALA B 1 55 ? 5.027 6.469 13.789 1 98.5 55 ALA B N 1
ATOM 1693 C CA . ALA B 1 55 ? 4.559 7.578 14.617 1 98.5 55 ALA B CA 1
ATOM 1694 C C . ALA B 1 55 ? 3.254 8.156 14.07 1 98.5 55 ALA B C 1
ATOM 1696 O O . ALA B 1 55 ? 2.311 8.398 14.828 1 98.5 55 ALA B O 1
ATOM 1697 N N . ALA B 1 56 ? 3.184 8.367 12.781 1 98.81 56 ALA B N 1
ATOM 1698 C CA . ALA B 1 56 ? 1.969 8.891 12.164 1 98.81 56 ALA B CA 1
ATOM 1699 C C . ALA B 1 56 ? 0.81 7.91 12.32 1 98.81 56 ALA B C 1
ATOM 1701 O O . ALA B 1 56 ? -0.315 8.312 12.625 1 98.81 56 ALA B O 1
ATOM 1702 N N . ALA B 1 57 ? 1.097 6.664 12.078 1 98.81 57 ALA B N 1
ATOM 1703 C CA . ALA B 1 57 ? 0.083 5.617 12.188 1 98.81 57 ALA B CA 1
ATOM 1704 C C . ALA B 1 57 ? -0.455 5.516 13.609 1 98.81 57 ALA B C 1
ATOM 1706 O O . ALA B 1 57 ? -1.661 5.363 13.812 1 98.81 57 ALA B O 1
ATOM 1707 N N . GLU B 1 58 ? 0.395 5.605 14.547 1 98.75 58 GLU B N 1
ATOM 1708 C CA . GLU B 1 58 ? -0.016 5.555 15.945 1 98.75 58 GLU B CA 1
ATOM 1709 C C . GLU B 1 58 ? -0.871 6.766 16.312 1 98.75 58 GLU B C 1
ATOM 1711 O O . GLU B 1 58 ? -1.825 6.645 17.094 1 98.75 58 GLU B O 1
ATOM 1716 N N . ALA B 1 59 ? -0.504 7.949 15.781 1 98.81 59 ALA B N 1
ATOM 1717 C CA . ALA B 1 59 ? -1.317 9.141 16.016 1 98.81 59 ALA B CA 1
ATOM 1718 C C . ALA B 1 59 ? -2.744 8.938 15.516 1 98.81 59 ALA B C 1
ATOM 1720 O O . ALA B 1 59 ? -3.701 9.398 16.141 1 98.81 59 ALA B O 1
ATOM 1721 N N . VAL B 1 60 ? -2.893 8.25 14.461 1 98.81 60 VAL B N 1
ATOM 1722 C CA . VAL B 1 60 ? -4.211 7.938 13.914 1 98.81 60 VAL B CA 1
ATOM 1723 C C . VAL B 1 60 ? -4.902 6.898 14.797 1 98.81 60 VAL B C 1
ATOM 1725 O O . VAL B 1 60 ? -6.059 7.078 15.188 1 98.81 60 VAL B O 1
ATOM 1728 N N . ALA B 1 61 ? -4.191 5.852 15.125 1 98.62 61 ALA B N 1
ATOM 1729 C CA . ALA B 1 61 ? -4.742 4.73 15.883 1 98.62 61 ALA B CA 1
ATOM 1730 C C . ALA B 1 61 ? -5.234 5.184 17.25 1 98.62 61 ALA B C 1
ATOM 1732 O O . ALA B 1 61 ? -6.25 4.691 17.75 1 98.62 61 ALA B O 1
ATOM 1733 N N . ASN B 1 62 ? -4.531 6.125 17.812 1 98.31 62 ASN B N 1
ATOM 1734 C CA . ASN B 1 62 ? -4.871 6.531 19.172 1 98.31 62 ASN B CA 1
ATOM 1735 C C . ASN B 1 62 ? -5.789 7.75 19.172 1 98.31 62 ASN B C 1
ATOM 1737 O O . ASN B 1 62 ? -6.121 8.273 20.234 1 98.31 62 ASN B O 1
ATOM 1741 N N . GLY B 1 63 ? -6.148 8.227 18.016 1 98.12 63 GLY B N 1
ATOM 1742 C CA . GLY B 1 63 ? -7.148 9.281 17.938 1 98.12 63 GLY B CA 1
ATOM 1743 C C . GLY B 1 63 ? -6.562 10.672 18.031 1 98.12 63 GLY B C 1
ATOM 1744 O O . GLY B 1 63 ? -7.293 11.664 17.984 1 98.12 63 GLY B O 1
ATOM 1745 N N . THR B 1 64 ? -5.25 10.797 18.156 1 98.5 64 THR B N 1
ATOM 1746 C CA . THR B 1 64 ? -4.59 12.094 18.141 1 98.5 64 THR B CA 1
ATOM 1747 C C . THR B 1 64 ? -4.77 12.789 16.797 1 98.5 64 THR B C 1
ATOM 1749 O O . THR B 1 64 ? -4.93 14.016 16.75 1 98.5 64 THR B O 1
ATOM 1752 N N . ALA B 1 65 ? -4.746 12.094 15.781 1 98.81 65 ALA B N 1
ATOM 1753 C CA . ALA B 1 65 ? -5.031 12.562 14.43 1 98.81 65 ALA B CA 1
ATOM 1754 C C . ALA B 1 65 ? -6.219 11.812 13.828 1 98.81 65 ALA B C 1
ATOM 1756 O O . ALA B 1 65 ? -6.434 10.633 14.125 1 98.81 65 ALA B O 1
ATOM 1757 N N . ASP B 1 66 ? -6.98 12.516 13.031 1 98.56 66 ASP B N 1
ATOM 1758 C CA . ASP B 1 66 ? -8.078 11.867 12.312 1 98.56 66 ASP B CA 1
ATOM 1759 C C . ASP B 1 66 ? -7.555 11.094 11.102 1 98.56 66 ASP B C 1
ATOM 1761 O O . ASP B 1 66 ? -8.07 10.031 10.773 1 98.56 66 ASP B O 1
ATOM 1765 N N . ARG B 1 67 ? -6.578 11.648 10.406 1 98.88 67 ARG B N 1
ATOM 1766 C CA . ARG B 1 67 ? -5.949 11.078 9.219 1 98.88 67 ARG B CA 1
ATOM 1767 C C . ARG B 1 67 ? -4.465 11.43 9.164 1 98.88 67 ARG B C 1
ATOM 1769 O O . ARG B 1 67 ? -3.98 12.227 9.969 1 98.88 67 ARG B O 1
ATOM 1776 N N . ALA B 1 68 ? -3.768 10.781 8.242 1 98.94 68 ALA B N 1
ATOM 1777 C CA . ALA B 1 68 ? -2.35 11.094 8.086 1 98.94 68 ALA B CA 1
ATOM 1778 C C . ALA B 1 68 ? -1.938 11.023 6.613 1 98.94 68 ALA B C 1
ATOM 1780 O O . ALA B 1 68 ? -2.553 10.305 5.82 1 98.94 68 ALA B O 1
ATOM 1781 N N . ILE B 1 69 ? -0.951 11.805 6.301 1 99 69 ILE B N 1
ATOM 1782 C CA . ILE B 1 69 ? -0.262 11.766 5.016 1 99 69 ILE B CA 1
ATOM 1783 C C . ILE B 1 69 ? 1.208 11.414 5.227 1 99 69 ILE B C 1
ATOM 1785 O O . ILE B 1 69 ? 1.893 12.039 6.039 1 99 69 ILE B O 1
ATOM 1789 N N . LEU B 1 70 ? 1.671 10.398 4.551 1 98.94 70 LEU B N 1
ATOM 1790 C CA . LEU B 1 70 ? 3.064 9.969 4.609 1 98.94 70 LEU B CA 1
ATOM 1791 C C . LEU B 1 70 ? 3.717 10.055 3.234 1 98.94 70 LEU B C 1
ATOM 1793 O O . LEU B 1 70 ? 3.148 9.594 2.242 1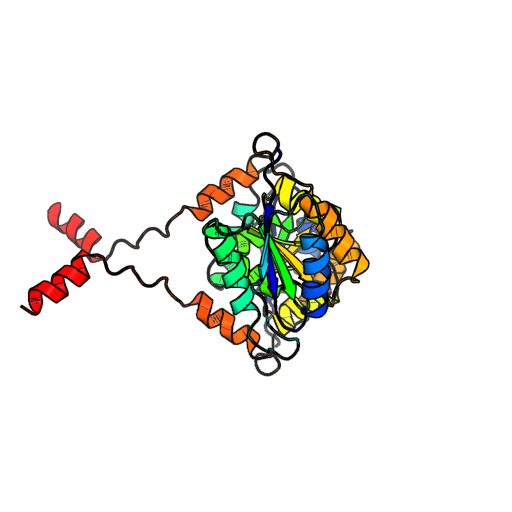 98.94 70 LEU B O 1
ATOM 1797 N N . ILE B 1 71 ? 4.91 10.68 3.197 1 98.88 71 ILE B N 1
ATOM 1798 C CA . ILE B 1 71 ? 5.574 10.898 1.918 1 98.88 71 ILE B CA 1
ATOM 1799 C C . ILE B 1 71 ? 7.035 10.461 2.01 1 98.88 71 ILE B C 1
ATOM 1801 O O . ILE B 1 71 ? 7.781 10.93 2.869 1 98.88 71 ILE B O 1
ATOM 1805 N N . CYS B 1 72 ? 7.434 9.594 1.184 1 98.5 72 CYS B N 1
ATOM 1806 C CA . CYS B 1 72 ? 8.82 9.18 1.007 1 98.5 72 CYS B CA 1
ATOM 1807 C C . CYS B 1 72 ? 9.188 9.109 -0.471 1 98.5 72 CYS B C 1
ATOM 1809 O O . CYS B 1 72 ? 8.617 9.828 -1.292 1 98.5 72 CYS B O 1
ATOM 1811 N N . GLY B 1 73 ? 10.227 8.383 -0.836 1 98.19 73 GLY B N 1
ATOM 1812 C CA . GLY B 1 73 ? 10.625 8.32 -2.234 1 98.19 73 GLY B CA 1
ATOM 1813 C C . GLY B 1 73 ? 9.547 7.742 -3.135 1 98.19 73 GLY B C 1
ATOM 1814 O O . GLY B 1 73 ? 9.203 8.336 -4.156 1 98.19 73 GLY B O 1
ATOM 1815 N N . THR B 1 74 ? 8.945 6.633 -2.686 1 98.75 74 THR B N 1
ATOM 1816 C CA . THR B 1 74 ? 7.965 5.965 -3.537 1 98.75 74 THR B CA 1
ATOM 1817 C C . THR B 1 74 ? 6.598 5.918 -2.855 1 98.75 74 THR B C 1
ATOM 1819 O O . THR B 1 74 ? 5.586 5.66 -3.508 1 98.75 74 THR B O 1
ATOM 1822 N N . GLY B 1 75 ? 6.504 6.125 -1.641 1 98.81 75 GLY B N 1
ATOM 1823 C CA . GLY B 1 75 ? 5.285 5.934 -0.87 1 98.81 75 GLY B CA 1
ATOM 1824 C C . GLY B 1 75 ? 5.09 4.496 -0.416 1 98.81 75 GLY B C 1
ATOM 1825 O O . GLY B 1 75 ? 4.211 4.215 0.399 1 98.81 75 GLY B O 1
ATOM 1826 N N . LEU B 1 76 ? 5.926 3.576 -0.891 1 98.88 76 LEU B N 1
ATOM 1827 C CA . LEU B 1 76 ? 5.754 2.148 -0.646 1 98.88 76 LEU B CA 1
ATOM 1828 C C . LEU B 1 76 ? 6.184 1.784 0.772 1 98.88 76 LEU B C 1
ATOM 1830 O O . LEU B 1 76 ? 5.414 1.175 1.52 1 98.88 76 LEU B O 1
ATOM 1834 N N . GLY B 1 77 ? 7.387 2.223 1.174 1 98.69 77 GLY B N 1
ATOM 1835 C CA . GLY B 1 77 ? 7.934 1.869 2.475 1 98.69 77 GLY B CA 1
ATOM 1836 C C . GLY B 1 77 ? 7.098 2.389 3.631 1 98.69 77 GLY B C 1
ATOM 1837 O O . GLY B 1 77 ? 6.809 1.649 4.574 1 98.69 77 GLY B O 1
ATOM 1838 N N . VAL B 1 78 ? 6.676 3.598 3.539 1 98.81 78 VAL B N 1
ATOM 1839 C CA . VAL B 1 78 ? 5.902 4.188 4.625 1 98.81 78 VAL B CA 1
ATOM 1840 C C . VAL B 1 78 ? 4.531 3.52 4.711 1 98.81 78 VAL B C 1
ATOM 1842 O O . VAL B 1 78 ? 3.971 3.369 5.797 1 98.81 78 VAL B O 1
ATOM 1845 N N . ALA B 1 79 ? 3.955 3.07 3.621 1 98.94 79 ALA B N 1
ATOM 1846 C CA . ALA B 1 79 ? 2.684 2.352 3.648 1 98.94 79 ALA B CA 1
ATOM 1847 C C . ALA B 1 79 ? 2.84 0.989 4.32 1 98.94 79 ALA B C 1
ATOM 1849 O O . ALA B 1 79 ? 1.998 0.589 5.129 1 98.94 79 ALA B O 1
ATOM 1850 N N . ILE B 1 80 ? 3.9 0.294 3.971 1 98.88 80 ILE B N 1
ATOM 1851 C CA . ILE B 1 80 ? 4.184 -0.988 4.605 1 98.88 80 ILE B CA 1
ATOM 1852 C C . ILE B 1 80 ? 4.258 -0.807 6.121 1 98.88 80 ILE B C 1
ATOM 1854 O O . ILE B 1 80 ? 3.568 -1.503 6.871 1 98.88 80 ILE B O 1
ATOM 1858 N N . ALA B 1 81 ? 5.066 0.158 6.574 1 98.75 81 ALA B N 1
ATOM 1859 C CA . ALA B 1 81 ? 5.305 0.388 7.996 1 98.75 81 ALA B CA 1
ATOM 1860 C C . ALA B 1 81 ? 4.023 0.801 8.711 1 98.75 81 ALA B C 1
ATOM 1862 O O . ALA B 1 81 ? 3.711 0.288 9.789 1 98.75 81 ALA B O 1
ATOM 1863 N N . ALA B 1 82 ? 3.289 1.71 8.109 1 98.88 82 ALA B N 1
ATOM 1864 C CA . ALA B 1 82 ? 2.064 2.205 8.734 1 98.88 82 ALA B CA 1
ATOM 1865 C C . ALA B 1 82 ? 1.051 1.081 8.922 1 98.88 82 ALA B C 1
ATOM 1867 O O . ALA B 1 82 ? 0.34 1.04 9.93 1 98.88 82 ALA B O 1
ATOM 1868 N N . ASN B 1 83 ? 0.984 0.166 7.996 1 98.81 83 ASN B N 1
ATOM 1869 C CA . ASN B 1 83 ? -0.011 -0.899 8.039 1 98.81 83 ASN B CA 1
ATOM 1870 C C . ASN B 1 83 ? 0.323 -1.938 9.102 1 98.81 83 ASN B C 1
ATOM 1872 O O . ASN B 1 83 ? -0.503 -2.795 9.422 1 98.81 83 ASN B O 1
ATOM 1876 N N . LYS B 1 84 ? 1.498 -1.852 9.664 1 98.44 84 LYS B N 1
ATOM 1877 C CA . LYS B 1 84 ? 1.833 -2.766 10.758 1 98.44 84 LYS B CA 1
ATOM 1878 C C . LYS B 1 84 ? 1.167 -2.334 12.055 1 98.44 84 LYS B C 1
ATOM 1880 O O . LYS B 1 84 ? 1.102 -3.111 13.016 1 98.44 84 LYS B O 1
ATOM 1885 N N . VAL B 1 85 ? 0.747 -1.126 12.141 1 98.31 85 VAL B N 1
ATOM 1886 C CA . VAL B 1 85 ? 0.093 -0.618 13.344 1 98.31 85 VAL B CA 1
ATOM 1887 C C . VAL B 1 85 ? -1.363 -1.075 13.375 1 98.31 85 VAL B C 1
ATOM 1889 O O . VAL B 1 85 ? -2.123 -0.81 12.438 1 98.31 85 VAL B O 1
ATOM 1892 N N . PRO B 1 86 ? -1.776 -1.779 14.477 1 97.62 86 PRO B N 1
ATOM 1893 C CA . PRO B 1 86 ? -3.164 -2.24 14.562 1 97.62 86 PRO B CA 1
ATOM 1894 C C . PRO B 1 86 ? -4.172 -1.112 14.367 1 97.62 86 PRO B C 1
ATOM 1896 O O . PRO B 1 86 ? -4.008 -0.025 14.922 1 97.62 86 PRO B O 1
ATOM 1899 N N . GLY B 1 87 ? -5.164 -1.38 13.523 1 97.31 87 GLY B N 1
ATOM 1900 C CA . GLY B 1 87 ? -6.262 -0.444 13.328 1 97.31 87 GLY B CA 1
ATOM 1901 C C . GLY B 1 87 ? -6.004 0.555 12.219 1 97.31 87 GLY B C 1
ATOM 1902 O O . GLY B 1 87 ? -6.902 1.304 11.828 1 97.31 87 GLY B O 1
ATOM 1903 N N . VAL B 1 88 ? -4.816 0.587 11.703 1 98.81 88 VAL B N 1
ATOM 1904 C CA . VAL B 1 88 ? -4.457 1.57 10.688 1 98.81 88 VAL B CA 1
ATOM 1905 C C . VAL B 1 88 ? -4.57 0.942 9.297 1 98.81 88 VAL B C 1
ATOM 1907 O O . VAL B 1 88 ? -4.191 -0.214 9.102 1 98.81 88 VAL B O 1
ATOM 1910 N N . ARG B 1 89 ? -5.168 1.602 8.383 1 98.88 89 ARG B N 1
ATOM 1911 C CA . ARG B 1 89 ? -5.23 1.278 6.961 1 98.88 89 ARG B CA 1
ATOM 1912 C C . ARG B 1 89 ? -4.535 2.348 6.125 1 98.88 89 ARG B C 1
ATOM 1914 O O . ARG B 1 89 ? -5.016 3.479 6.027 1 98.88 89 ARG B O 1
ATOM 1921 N N . ALA B 1 90 ? -3.383 1.963 5.574 1 98.94 90 ALA B N 1
ATOM 1922 C CA . ALA B 1 90 ? -2.562 2.881 4.789 1 98.94 90 ALA B CA 1
ATOM 1923 C C . ALA B 1 90 ? -2.479 2.432 3.332 1 98.94 90 ALA B C 1
ATOM 1925 O O . ALA B 1 90 ? -2.346 1.237 3.053 1 98.94 90 ALA B O 1
ATOM 1926 N N . VAL B 1 91 ? -2.6 3.381 2.387 1 98.94 91 VAL B N 1
ATOM 1927 C CA . VAL B 1 91 ? -2.566 3.035 0.969 1 98.94 91 VAL B CA 1
ATOM 1928 C C . VAL B 1 91 ? -1.522 3.889 0.252 1 98.94 91 VAL B C 1
ATOM 1930 O O . VAL B 1 91 ? -1.287 5.039 0.629 1 98.94 91 VAL B O 1
ATOM 1933 N N . THR B 1 92 ? -0.863 3.324 -0.712 1 98.94 92 THR B N 1
ATOM 1934 C CA . THR B 1 92 ? -0.127 4.086 -1.715 1 98.94 92 THR B CA 1
ATOM 1935 C C . THR B 1 92 ? -1.003 4.363 -2.934 1 98.94 92 THR B C 1
ATOM 1937 O O . THR B 1 92 ? -1.452 3.43 -3.605 1 98.94 92 THR B O 1
ATOM 1940 N N . ALA B 1 93 ? -1.313 5.613 -3.188 1 98.94 93 ALA B N 1
ATOM 1941 C CA . ALA B 1 93 ? -2.189 5.98 -4.297 1 98.94 93 ALA B CA 1
ATOM 1942 C C . ALA B 1 93 ? -1.681 7.23 -5.008 1 98.94 93 ALA B C 1
ATOM 1944 O O . ALA B 1 93 ? -1.48 8.273 -4.375 1 98.94 93 ALA B O 1
ATOM 1945 N N . HIS B 1 94 ? -1.488 7.105 -6.348 1 98.94 94 HIS B N 1
ATOM 1946 C CA . HIS B 1 94 ? -0.91 8.195 -7.121 1 98.94 94 HIS B CA 1
ATOM 1947 C C . HIS B 1 94 ? -1.834 8.617 -8.258 1 98.94 94 HIS B C 1
ATOM 1949 O O . HIS B 1 94 ? -1.378 9.172 -9.266 1 98.94 94 HIS B O 1
ATOM 1955 N N . ASP B 1 95 ? -3.15 8.289 -8.164 1 98.75 95 ASP B N 1
ATOM 1956 C CA . ASP B 1 95 ? -4.18 8.719 -9.109 1 98.75 95 ASP B CA 1
ATOM 1957 C C . ASP B 1 95 ? -5.5 9 -8.391 1 98.75 95 ASP B C 1
ATOM 1959 O O . ASP B 1 95 ? -5.734 8.5 -7.289 1 98.75 95 ASP B O 1
ATOM 1963 N N . SER B 1 96 ? -6.336 9.844 -9.148 1 98.81 96 SER B N 1
ATOM 1964 C CA . SER B 1 96 ? -7.562 10.336 -8.531 1 98.81 96 SER B CA 1
ATOM 1965 C C . SER B 1 96 ? -8.508 9.188 -8.195 1 98.81 96 SER B C 1
ATOM 1967 O O . SER B 1 96 ? -9.195 9.227 -7.168 1 98.81 96 SER B O 1
ATOM 1969 N N . PHE B 1 97 ? -8.633 8.188 -9.016 1 98.75 97 PHE B N 1
ATOM 1970 C CA . PHE B 1 97 ? -9.531 7.062 -8.773 1 98.75 97 PHE B CA 1
ATOM 1971 C C . PHE B 1 97 ? -9.117 6.305 -7.52 1 98.75 97 PHE B C 1
ATOM 1973 O O . PHE B 1 97 ? -9.953 6.016 -6.66 1 98.75 97 PHE B O 1
ATOM 1980 N N . SER B 1 98 ? -7.801 5.992 -7.395 1 98.88 98 SER B N 1
ATOM 1981 C CA . SER B 1 98 ? -7.285 5.27 -6.234 1 98.88 98 SER B CA 1
ATOM 1982 C C . SER B 1 98 ? -7.461 6.082 -4.957 1 98.88 98 SER B C 1
ATOM 1984 O O . SER B 1 98 ? -7.82 5.535 -3.91 1 98.88 98 SER B O 1
ATOM 1986 N N . VAL B 1 99 ? -7.195 7.379 -4.988 1 98.94 99 VAL B N 1
ATOM 1987 C CA . VAL B 1 99 ? -7.336 8.242 -3.82 1 98.94 99 VAL B CA 1
ATOM 1988 C C . VAL B 1 99 ? -8.789 8.25 -3.357 1 98.94 99 VAL B C 1
ATOM 1990 O O . VAL B 1 99 ? -9.07 8.133 -2.162 1 98.94 99 VAL B O 1
ATOM 1993 N N . GLU B 1 100 ? -9.711 8.328 -4.289 1 98.69 100 GLU B N 1
ATOM 1994 C CA . GLU B 1 100 ? -11.133 8.289 -3.969 1 98.69 100 GLU B CA 1
ATOM 1995 C C . GLU B 1 100 ? -11.508 6.969 -3.301 1 98.69 100 GLU B C 1
ATOM 1997 O O . GLU B 1 100 ? -12.141 6.961 -2.24 1 98.69 100 GLU B O 1
ATOM 2002 N N . ARG B 1 101 ? -11.117 5.867 -3.869 1 98.19 101 ARG B N 1
ATOM 2003 C CA . ARG B 1 101 ? -11.508 4.547 -3.385 1 98.19 101 ARG B CA 1
ATOM 2004 C C . ARG B 1 101 ? -10.82 4.223 -2.062 1 98.19 101 ARG B C 1
ATOM 2006 O O . ARG B 1 101 ? -11.359 3.477 -1.244 1 98.19 101 ARG B O 1
ATOM 2013 N N . ALA B 1 102 ? -9.617 4.84 -1.835 1 98.69 102 ALA B N 1
ATOM 2014 C CA . ALA B 1 102 ? -8.93 4.664 -0.559 1 98.69 102 ALA B CA 1
ATOM 2015 C C . ALA B 1 102 ? -9.852 4.977 0.613 1 98.69 102 ALA B C 1
ATOM 2017 O O . ALA B 1 102 ? -9.875 4.246 1.607 1 98.69 102 ALA B O 1
ATOM 2018 N N . VAL B 1 103 ? -10.602 6.016 0.446 1 98.38 103 VAL B N 1
ATOM 2019 C CA . VAL B 1 103 ? -11.5 6.414 1.527 1 98.38 103 VAL B CA 1
ATOM 2020 C C . VAL B 1 103 ? -12.852 5.723 1.359 1 98.38 103 VAL B C 1
ATOM 2022 O O . VAL B 1 103 ? -13.312 5.02 2.26 1 98.38 103 VAL B O 1
ATOM 2025 N N . LEU B 1 104 ? -13.453 5.746 0.189 1 97.44 104 LEU B N 1
ATOM 2026 C CA . LEU B 1 104 ? -14.844 5.359 -0.004 1 97.44 104 LEU B CA 1
ATOM 2027 C C . LEU B 1 104 ? -15 3.844 0.053 1 97.44 104 LEU B C 1
ATOM 2029 O O . LEU B 1 104 ? -16.078 3.338 0.368 1 97.44 104 LEU B O 1
ATOM 2033 N N . SER B 1 105 ? -13.953 3.115 -0.239 1 96.5 105 SER B N 1
ATOM 2034 C CA . SER B 1 105 ? -14.047 1.659 -0.277 1 96.5 105 SER B CA 1
ATOM 2035 C C . SER B 1 105 ? -13.266 1.023 0.868 1 96.5 105 SER B C 1
ATOM 2037 O O . SER B 1 105 ? -13.734 0.065 1.488 1 96.5 105 SER B O 1
ATOM 2039 N N . ASN B 1 106 ? -12.102 1.645 1.203 1 97.19 106 ASN B N 1
ATOM 2040 C CA . ASN B 1 106 ? -11.219 0.985 2.158 1 97.19 106 ASN B CA 1
ATOM 2041 C C . ASN B 1 106 ? -11.242 1.679 3.516 1 97.19 106 ASN B C 1
ATOM 2043 O O . ASN B 1 106 ? -10.641 1.192 4.477 1 97.19 106 ASN B O 1
ATOM 2047 N N . ASN B 1 107 ? -11.93 2.809 3.602 1 97.69 1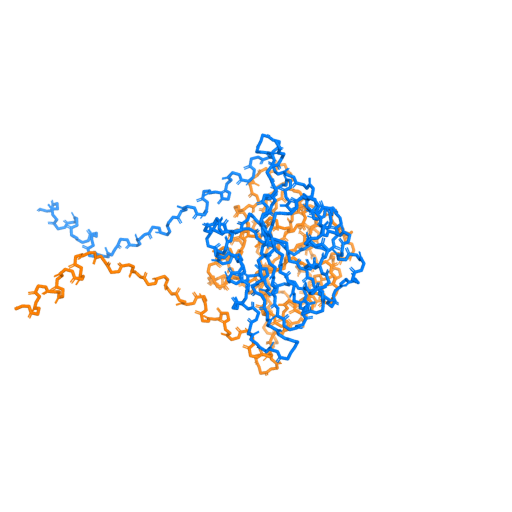07 ASN B N 1
ATOM 2048 C CA . ASN B 1 107 ? -11.875 3.605 4.824 1 97.69 107 ASN B CA 1
ATOM 2049 C C . ASN B 1 107 ? -10.438 3.793 5.309 1 97.69 107 ASN B C 1
ATOM 2051 O O . ASN B 1 107 ? -10.164 3.654 6.5 1 97.69 107 ASN B O 1
ATOM 2055 N N . ALA B 1 108 ? -9.555 3.963 4.336 1 98.69 108 ALA B N 1
ATOM 2056 C CA . ALA B 1 108 ? -8.156 4.18 4.68 1 98.69 108 ALA B CA 1
ATOM 2057 C C . ALA B 1 108 ? -7.953 5.551 5.324 1 98.69 108 ALA B C 1
ATOM 2059 O O . ALA B 1 108 ? -8.406 6.566 4.789 1 98.69 108 ALA B O 1
ATOM 2060 N N . GLN B 1 109 ? -7.277 5.535 6.426 1 98.56 109 GLN B N 1
ATOM 2061 C CA . GLN B 1 109 ? -7.023 6.77 7.16 1 98.56 109 GLN B CA 1
ATOM 2062 C C . GLN B 1 109 ? -5.723 7.422 6.699 1 98.56 109 GLN B C 1
ATOM 2064 O O . GLN B 1 109 ? -5.492 8.609 6.957 1 98.56 109 GLN B O 1
ATOM 2069 N N . VAL B 1 110 ? -4.816 6.637 6.105 1 98.94 110 VAL B N 1
ATOM 2070 C CA . VAL B 1 110 ? -3.475 7.121 5.801 1 98.94 110 VAL B CA 1
ATOM 2071 C C . VAL B 1 110 ? -3.234 7.062 4.293 1 98.94 110 VAL B C 1
ATOM 2073 O O . VAL B 1 110 ? -3.367 6.004 3.678 1 98.94 110 VAL B O 1
ATOM 2076 N N . LEU B 1 111 ? -2.904 8.211 3.723 1 99 111 LEU B N 1
ATOM 2077 C CA . LEU B 1 111 ? -2.514 8.328 2.32 1 99 111 LEU B CA 1
ATOM 2078 C C . LEU B 1 111 ? -1 8.445 2.186 1 99 111 LEU B C 1
ATOM 2080 O O . LEU B 1 111 ? -0.386 9.328 2.783 1 99 111 LEU B O 1
ATOM 2084 N N . CYS B 1 112 ? -0.408 7.555 1.429 1 99 112 CYS B N 1
ATOM 2085 C CA . CYS B 1 112 ? 1.033 7.551 1.204 1 99 112 CYS B CA 1
ATOM 2086 C C . CYS B 1 112 ? 1.362 7.945 -0.23 1 99 112 CYS B C 1
ATOM 2088 O O . CYS B 1 112 ? 0.753 7.438 -1.174 1 99 112 CYS B O 1
ATOM 2090 N N . LEU B 1 113 ? 2.338 8.859 -0.391 1 98.94 113 LEU B N 1
ATOM 2091 C CA . LEU B 1 113 ? 2.738 9.383 -1.693 1 98.94 113 LEU B CA 1
ATOM 2092 C C . LEU B 1 113 ? 4.246 9.258 -1.892 1 98.94 113 LEU B C 1
ATOM 2094 O O . LEU B 1 113 ? 5 9.219 -0.919 1 98.94 113 LEU B O 1
ATOM 2098 N N . GLY B 1 114 ? 4.594 9.133 -3.148 1 98.88 114 GLY B N 1
ATOM 2099 C CA . GLY B 1 114 ? 6.004 9.109 -3.514 1 98.88 114 GLY B CA 1
ATOM 2100 C C . GLY B 1 114 ? 6.457 10.367 -4.215 1 98.88 114 GLY B C 1
ATOM 2101 O O . GLY B 1 114 ? 6.02 10.664 -5.328 1 98.88 114 GLY B O 1
ATOM 2102 N N . GLN B 1 115 ? 7.398 11.031 -3.578 1 98.88 115 GLN B N 1
ATOM 2103 C CA . GLN B 1 115 ? 7.918 12.258 -4.168 1 98.88 115 GLN B CA 1
ATOM 2104 C C . GLN B 1 115 ? 8.656 11.969 -5.473 1 98.88 115 GLN B C 1
ATOM 2106 O O . GLN B 1 115 ? 8.672 12.805 -6.379 1 98.88 115 GLN B O 1
ATOM 2111 N N . ARG B 1 116 ? 9.227 10.773 -5.625 1 98.81 116 ARG B N 1
ATOM 2112 C CA . ARG B 1 116 ? 9.984 10.422 -6.82 1 98.81 116 ARG B CA 1
ATOM 2113 C C . ARG B 1 116 ? 9.086 9.758 -7.859 1 98.81 116 ARG B C 1
ATOM 2115 O O . ARG B 1 116 ? 9.555 9.367 -8.93 1 98.81 116 ARG B O 1
ATOM 2122 N N . VAL B 1 117 ? 7.809 9.641 -7.613 1 98.88 117 VAL B N 1
ATOM 2123 C CA . VAL B 1 117 ? 6.898 8.906 -8.492 1 98.88 117 VAL B CA 1
ATOM 2124 C C . VAL B 1 117 ? 6.004 9.891 -9.234 1 98.88 117 VAL B C 1
ATOM 2126 O O . VAL B 1 117 ? 5.785 9.75 -10.445 1 98.88 117 VAL B O 1
ATOM 2129 N N . ILE B 1 118 ? 5.461 10.914 -8.547 1 98.88 118 ILE B N 1
ATOM 2130 C CA . ILE B 1 118 ? 4.562 11.875 -9.172 1 98.88 118 ILE B CA 1
ATOM 2131 C C . ILE B 1 118 ? 5.074 13.297 -8.938 1 98.88 118 ILE B C 1
ATOM 2133 O O . ILE B 1 118 ? 5.801 13.547 -7.969 1 98.88 118 ILE B O 1
ATOM 2137 N N . GLY B 1 119 ? 4.711 14.25 -9.82 1 98.81 119 GLY B N 1
ATOM 2138 C CA . GLY B 1 119 ? 5.059 15.648 -9.648 1 98.81 119 GLY B CA 1
ATOM 2139 C C . GLY B 1 119 ? 4.297 16.312 -8.516 1 98.81 119 GLY B C 1
ATOM 2140 O O . GLY B 1 119 ? 3.258 15.82 -8.086 1 98.81 119 GLY B O 1
ATOM 2141 N N . VAL B 1 120 ? 4.793 17.453 -8.078 1 98.81 120 VAL B N 1
ATOM 2142 C CA . VAL B 1 120 ? 4.312 18.109 -6.867 1 98.81 120 VAL B CA 1
ATOM 2143 C C . VAL B 1 120 ? 2.887 18.609 -7.082 1 98.81 120 VAL B C 1
ATOM 2145 O O . VAL B 1 120 ? 2.062 18.562 -6.168 1 98.81 120 VAL B O 1
ATOM 2148 N N . GLU B 1 121 ? 2.547 19.094 -8.273 1 98.88 121 GLU B N 1
ATOM 2149 C CA . GLU B 1 121 ? 1.205 19.625 -8.508 1 98.88 121 GLU B CA 1
ATOM 2150 C C . GLU B 1 121 ? 0.166 18.5 -8.492 1 98.88 121 GLU B C 1
ATOM 2152 O O . GLU B 1 121 ? -0.968 18.703 -8.055 1 98.88 121 GLU B O 1
ATOM 2157 N N . LEU B 1 122 ? 0.561 17.344 -9 1 98.88 122 LEU B N 1
ATOM 2158 C CA . LEU B 1 122 ? -0.344 16.203 -8.898 1 98.88 122 LEU B CA 1
ATOM 2159 C C . LEU B 1 122 ? -0.531 15.773 -7.449 1 98.88 122 LEU B C 1
ATOM 2161 O O . LEU B 1 122 ? -1.654 15.516 -7.012 1 98.88 122 LEU B O 1
ATOM 2165 N N . ALA B 1 123 ? 0.577 15.75 -6.738 1 98.94 123 ALA B N 1
ATOM 2166 C CA . ALA B 1 123 ? 0.489 15.383 -5.328 1 98.94 123 ALA B CA 1
ATOM 2167 C C . ALA B 1 123 ? -0.452 16.328 -4.578 1 98.94 123 ALA B C 1
ATOM 2169 O O . ALA B 1 123 ? -1.316 15.875 -3.822 1 98.94 123 ALA B O 1
ATOM 2170 N N . ARG B 1 124 ? -0.287 17.609 -4.801 1 98.94 124 ARG B N 1
ATOM 2171 C CA . ARG B 1 124 ? -1.131 18.609 -4.16 1 98.94 124 ARG B CA 1
ATOM 2172 C C . ARG B 1 124 ? -2.596 18.422 -4.543 1 98.94 124 ARG B C 1
ATOM 2174 O O . ARG B 1 124 ? -3.48 18.5 -3.688 1 98.94 124 ARG B O 1
ATOM 2181 N N . ARG B 1 125 ? -2.859 18.156 -5.793 1 98.81 125 ARG B N 1
ATOM 2182 C CA . ARG B 1 125 ? -4.219 17.938 -6.27 1 98.81 125 ARG B CA 1
ATOM 2183 C C . ARG B 1 125 ? -4.848 16.719 -5.594 1 98.81 125 ARG B C 1
ATOM 2185 O O . ARG B 1 125 ? -6.004 16.781 -5.164 1 98.81 125 ARG B O 1
ATOM 2192 N N . LEU B 1 126 ? -4.117 15.672 -5.488 1 98.94 126 LEU B N 1
ATOM 2193 C CA . LEU B 1 126 ? -4.621 14.43 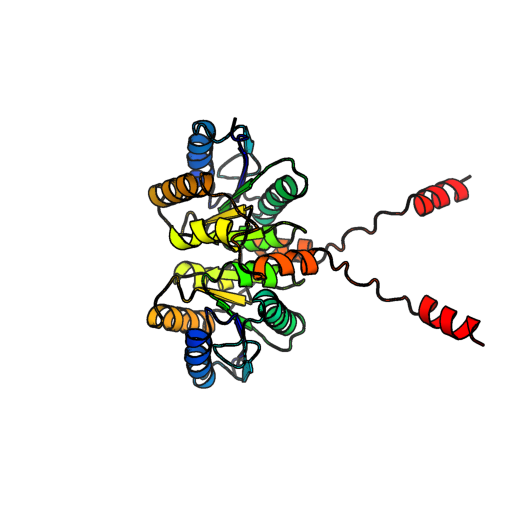-4.898 1 98.94 126 LEU B CA 1
ATOM 2194 C C . LEU B 1 126 ? -4.941 14.625 -3.42 1 98.94 126 LEU B C 1
ATOM 2196 O O . LEU B 1 126 ? -5.965 14.133 -2.934 1 98.94 126 LEU B O 1
ATOM 2200 N N . VAL B 1 127 ? -4.074 15.32 -2.693 1 98.94 127 VAL B N 1
ATOM 2201 C CA . VAL B 1 127 ? -4.312 15.578 -1.277 1 98.94 127 VAL B CA 1
ATOM 2202 C C . VAL B 1 127 ? -5.559 16.438 -1.11 1 98.94 127 VAL B C 1
ATOM 2204 O O . VAL B 1 127 ? -6.379 16.188 -0.222 1 98.94 127 VAL B O 1
ATOM 2207 N N . LYS B 1 128 ? -5.676 17.438 -1.963 1 98.75 128 LYS B N 1
ATOM 2208 C CA . LYS B 1 128 ? -6.855 18.297 -1.903 1 98.75 128 LYS B CA 1
ATOM 2209 C C . LYS B 1 128 ? -8.133 17.484 -2.088 1 98.75 128 LYS B C 1
ATOM 2211 O O . LYS B 1 128 ? -9.109 17.672 -1.364 1 98.75 128 LYS B O 1
ATOM 2216 N N . GLU B 1 129 ? -8.156 16.562 -3.062 1 98.69 129 GLU B N 1
ATOM 2217 C CA . GLU B 1 129 ? -9.297 15.68 -3.281 1 98.69 129 GLU B CA 1
ATOM 2218 C C . GLU B 1 129 ? -9.539 14.781 -2.07 1 98.69 129 GLU B C 1
ATOM 2220 O O . GLU B 1 129 ? -10.672 14.617 -1.632 1 98.69 129 GLU B O 1
ATOM 2225 N N . TRP B 1 130 ? -8.523 14.289 -1.612 1 98.69 130 TRP B N 1
ATOM 2226 C CA . TRP B 1 130 ? -8.547 13.344 -0.505 1 98.69 130 TRP B CA 1
ATOM 2227 C C . TRP B 1 130 ? -9.242 13.938 0.712 1 98.69 130 TRP B C 1
ATOM 2229 O O . TRP B 1 130 ? -10.023 13.258 1.384 1 98.69 130 TRP B O 1
ATOM 2239 N N . LEU B 1 131 ? -9.016 15.156 0.979 1 98.44 131 LEU B N 1
ATOM 2240 C CA . LEU B 1 131 ? -9.586 15.852 2.123 1 98.44 131 LEU B CA 1
ATOM 2241 C C . LEU B 1 131 ? -11.109 15.875 2.047 1 98.44 131 LEU B C 1
ATOM 2243 O O . LEU B 1 131 ? -11.789 15.961 3.074 1 98.44 131 LEU B O 1
ATOM 2247 N N . GLY B 1 132 ? -11.625 15.719 0.866 1 97.44 132 GLY B N 1
ATOM 2248 C CA . GLY B 1 132 ? -13.062 15.891 0.691 1 97.44 132 GLY B CA 1
ATOM 2249 C C . GLY B 1 132 ? -13.836 14.586 0.769 1 97.44 132 GLY B C 1
ATOM 2250 O O . GLY B 1 132 ? -15.062 14.594 0.775 1 97.44 132 GLY B O 1
ATOM 2251 N N . TYR B 1 133 ? -13.164 13.523 0.821 1 97.81 133 TYR B N 1
ATOM 2252 C CA . TYR B 1 133 ? -13.852 12.234 0.803 1 97.81 133 TYR B CA 1
ATOM 2253 C C . TYR B 1 133 ? -14.195 11.781 2.217 1 97.81 133 TYR B C 1
ATOM 2255 O O . TYR B 1 133 ? -13.422 12 3.152 1 97.81 133 TYR B O 1
ATOM 2263 N N . THR B 1 134 ? -15.32 11.141 2.416 1 96.25 134 THR B N 1
ATOM 2264 C CA . THR B 1 134 ? -15.773 10.547 3.67 1 96.25 134 THR B CA 1
ATOM 2265 C C . THR B 1 134 ? -16.344 9.148 3.438 1 96.25 134 THR B C 1
ATOM 2267 O O . THR B 1 134 ? -17.062 8.922 2.465 1 96.25 134 THR B O 1
ATOM 2270 N N . PHE B 1 135 ? -15.93 8.266 4.301 1 95.31 135 PHE B N 1
ATOM 2271 C CA . PHE B 1 135 ? -16.422 6.895 4.215 1 95.31 135 PHE B CA 1
ATOM 2272 C C . PHE B 1 135 ? -17.828 6.785 4.789 1 95.31 135 PHE B C 1
ATOM 2274 O O . PHE B 1 135 ? -18.109 7.312 5.871 1 95.31 135 PHE B O 1
ATOM 2281 N N . ASP B 1 136 ? -18.672 6.102 4.008 1 88.25 136 ASP B N 1
ATOM 2282 C CA . ASP B 1 136 ? -20.016 5.777 4.441 1 88.25 136 ASP B CA 1
ATOM 2283 C C . ASP B 1 136 ? -20.219 4.27 4.57 1 88.25 136 ASP B C 1
ATOM 2285 O O . ASP B 1 136 ? -20.234 3.553 3.564 1 88.25 136 ASP B O 1
ATOM 2289 N N . PRO B 1 137 ? -20.328 3.822 5.809 1 79.69 137 PRO B N 1
ATOM 2290 C CA . PRO B 1 137 ? -20.438 2.373 6 1 79.69 137 PRO B CA 1
ATOM 2291 C C . PRO B 1 137 ? -21.656 1.774 5.305 1 79.69 137 PRO B C 1
ATOM 2293 O O . PRO B 1 137 ? -21.688 0.573 5.023 1 79.69 137 PRO B O 1
ATOM 2296 N N . VAL B 1 138 ? -22.625 2.477 5.145 1 67.38 138 VAL B N 1
ATOM 2297 C CA . VAL B 1 138 ? -23.844 1.964 4.512 1 67.38 138 VAL B CA 1
ATOM 2298 C C . VAL B 1 138 ? -23.578 1.705 3.027 1 67.38 138 VAL B C 1
ATOM 2300 O O . VAL B 1 138 ? -24 0.683 2.486 1 67.38 138 VAL B O 1
ATOM 2303 N N . SER B 1 139 ? -22.906 2.492 2.416 1 50.66 139 SER B N 1
ATOM 2304 C CA . SER B 1 139 ? -22.656 2.412 0.979 1 50.66 139 SER B CA 1
ATOM 2305 C C . SER B 1 139 ? -21.562 1.404 0.656 1 50.66 139 SER B C 1
ATOM 2307 O O . SER B 1 139 ? -21.359 1.049 -0.507 1 50.66 139 SER B O 1
ATOM 2309 N N . SER B 1 140 ? -20.734 1.018 1.631 1 55 140 SER B N 1
ATOM 2310 C CA . SER B 1 140 ? -19.547 0.204 1.335 1 55 140 SER B CA 1
ATOM 2311 C C . SER B 1 140 ? -19.906 -1.276 1.26 1 55 140 SER B C 1
ATOM 2313 O O . SER B 1 140 ? -20.75 -1.756 2.02 1 55 140 SER B O 1
ATOM 2315 N N . ALA B 1 141 ? -19.641 -1.801 0.185 1 51.62 141 ALA B N 1
ATOM 2316 C CA . ALA B 1 141 ? -19.797 -3.242 0.015 1 51.62 141 ALA B CA 1
ATOM 2317 C C . ALA B 1 141 ? -19.281 -3.998 1.237 1 51.62 141 ALA B C 1
ATOM 2319 O O . ALA B 1 141 ? -18.406 -3.506 1.957 1 51.62 141 ALA B O 1
ATOM 2320 N N . PRO B 1 142 ? -19.844 -5.184 1.677 1 45.5 142 PRO B N 1
ATOM 2321 C CA . PRO B 1 142 ? -19.516 -6.043 2.816 1 45.5 142 PRO B CA 1
ATOM 2322 C C . PRO B 1 142 ? -18.016 -6.148 3.059 1 45.5 142 PRO B C 1
ATOM 2324 O O . PRO B 1 142 ? -17.578 -6.73 4.059 1 45.5 142 PRO B O 1
ATOM 2327 N N . SER B 1 143 ? -17.25 -5.773 2.26 1 45.5 143 SER B N 1
ATOM 2328 C CA . SER B 1 143 ? -15.828 -6.121 2.334 1 45.5 143 SER B CA 1
ATOM 2329 C C . SER B 1 143 ? -15.125 -5.34 3.438 1 45.5 143 SER B C 1
ATOM 2331 O O . SER B 1 143 ? -14.156 -5.828 4.031 1 45.5 143 SER B O 1
ATOM 2333 N N . ALA B 1 144 ? -15.453 -4.035 3.734 1 47.94 144 ALA B N 1
ATOM 2334 C CA . ALA B 1 144 ? -14.805 -3.283 4.805 1 47.94 144 ALA B CA 1
ATOM 2335 C C . ALA B 1 144 ? -15.078 -3.918 6.164 1 47.94 144 ALA B C 1
ATOM 2337 O O . ALA B 1 144 ? -14.242 -3.84 7.07 1 47.94 144 ALA B O 1
ATOM 2338 N N . HIS B 1 145 ? -16.141 -4.562 6.262 1 42.5 145 HIS B N 1
ATOM 2339 C CA . HIS B 1 145 ? -16.562 -5.133 7.539 1 42.5 145 HIS B CA 1
ATOM 2340 C C . HIS B 1 145 ? -15.625 -6.258 7.965 1 42.5 145 HIS B C 1
ATOM 2342 O O . HIS B 1 145 ? -15.359 -6.438 9.156 1 42.5 145 HIS B O 1
ATOM 2348 N N . LEU B 1 146 ? -15.125 -6.883 6.992 1 43.47 146 LEU B N 1
ATOM 2349 C CA . LEU B 1 146 ? -14.344 -8.047 7.395 1 43.47 146 LEU B CA 1
ATOM 2350 C C . LEU B 1 146 ? -12.969 -7.633 7.895 1 43.47 146 LEU B C 1
ATOM 2352 O O . LEU B 1 146 ? -12.398 -8.281 8.773 1 43.47 146 LEU B O 1
ATOM 2356 N N . LEU B 1 147 ? -12.492 -6.527 7.48 1 46.84 147 LEU B N 1
ATOM 2357 C CA . LEU B 1 147 ? -11.195 -6.109 8.008 1 46.84 147 LEU B CA 1
ATOM 2358 C C . LEU B 1 147 ? -11.273 -5.859 9.508 1 46.84 147 LEU B C 1
ATOM 2360 O O . LEU B 1 147 ? -10.32 -6.145 10.242 1 46.84 147 LEU B O 1
ATOM 2364 N N . ARG B 1 148 ? -12.414 -5.371 9.93 1 45.19 148 ARG B N 1
ATOM 2365 C CA . ARG B 1 148 ? -12.594 -5.188 11.367 1 45.19 148 ARG B CA 1
ATOM 2366 C C . ARG B 1 148 ? -12.398 -6.504 12.117 1 45.19 148 ARG B C 1
ATOM 2368 O O . ARG B 1 148 ? -11.867 -6.52 13.227 1 45.19 148 ARG B O 1
ATOM 2375 N N . ALA B 1 149 ? -12.859 -7.527 11.5 1 41.56 149 ALA B N 1
ATOM 2376 C CA . ALA B 1 149 ? -12.742 -8.812 12.188 1 41.56 149 ALA B CA 1
ATOM 2377 C C . ALA B 1 149 ? -11.289 -9.281 12.234 1 41.56 149 ALA B C 1
ATOM 2379 O O . ALA B 1 149 ? -10.875 -9.93 13.195 1 41.56 149 ALA B O 1
ATOM 2380 N N . LEU B 1 150 ? -10.562 -9.078 11.242 1 44.31 150 LEU B N 1
ATOM 2381 C CA . LEU B 1 150 ? -9.164 -9.492 11.219 1 44.31 150 LEU B CA 1
ATOM 2382 C C . LEU B 1 150 ? -8.328 -8.633 12.148 1 44.31 150 LEU B C 1
ATOM 2384 O O . LEU B 1 150 ? -7.332 -9.094 12.711 1 44.31 150 LEU B O 1
ATOM 2388 N N . MET B 1 151 ? -8.695 -7.402 12.25 1 43.66 151 MET B N 1
ATOM 2389 C CA . MET B 1 151 ? -7.977 -6.512 13.148 1 43.66 151 MET B CA 1
ATOM 2390 C C . MET B 1 151 ? -8.148 -6.949 14.602 1 43.66 151 MET B C 1
ATOM 2392 O O . MET B 1 151 ? -7.266 -6.734 15.43 1 43.66 151 MET B O 1
ATOM 2396 N N . PHE B 1 152 ? -9.367 -7.449 14.945 1 38 152 PHE B N 1
ATOM 2397 C CA . PHE B 1 152 ? -9.633 -7.82 16.328 1 38 152 PHE B CA 1
ATOM 2398 C C . PHE B 1 152 ? -9.25 -9.273 16.594 1 38 152 PHE B C 1
ATOM 2400 O O . PHE B 1 152 ? -9.633 -9.852 17.609 1 38 152 PHE B O 1
ATOM 2407 N N . PHE B 1 153 ? -8.977 -10.039 15.562 1 35.41 153 PHE B N 1
ATOM 2408 C CA . PHE B 1 153 ? -8.625 -11.359 16.062 1 35.41 153 PHE B CA 1
ATOM 2409 C C . PHE B 1 153 ? -7.316 -11.312 16.844 1 35.41 153 PHE B C 1
ATOM 2411 O O . PHE B 1 153 ? -6.25 -11.094 16.266 1 35.41 153 PHE B O 1
ATOM 2418 N N . PRO B 1 154 ? -7.426 -10.984 18.062 1 35.62 154 PRO B N 1
ATOM 2419 C CA . PRO B 1 154 ? -6.273 -11.289 18.906 1 35.62 154 PRO B CA 1
ATOM 2420 C C . PRO B 1 154 ? -5.652 -12.648 18.594 1 35.62 154 PRO B C 1
ATOM 2422 O O . PRO B 1 154 ? -6.332 -13.547 18.094 1 35.62 154 PRO B O 1
ATOM 2425 N N . THR B 1 155 ? -4.488 -12.758 17.984 1 35.16 155 THR B N 1
ATOM 2426 C CA . THR B 1 155 ? -3.789 -14.039 18 1 35.16 155 THR B CA 1
ATOM 2427 C C . THR B 1 155 ? -4.246 -14.883 19.188 1 35.16 155 THR B C 1
ATOM 2429 O O . THR B 1 155 ? -4.273 -14.398 20.328 1 35.16 155 THR B O 1
ATOM 2432 N N . ARG B 1 156 ? -5.148 -15.859 18.984 1 32 156 ARG B N 1
ATOM 2433 C CA . ARG B 1 156 ? -5.355 -16.844 20.047 1 32 156 ARG B CA 1
ATOM 2434 C C . ARG B 1 156 ? -4.062 -17.109 20.812 1 32 156 ARG B C 1
ATOM 2436 O O . ARG B 1 156 ? -3.027 -17.391 20.203 1 32 156 ARG B O 1
ATOM 2443 N N . ARG B 1 157 ? -3.895 -16.609 21.969 1 31.25 157 ARG B N 1
ATOM 2444 C CA . ARG B 1 157 ? -2.908 -17.141 22.891 1 31.25 157 ARG B CA 1
ATOM 2445 C C . ARG B 1 157 ? -2.779 -18.656 22.75 1 31.25 157 ARG B C 1
ATOM 2447 O O . ARG B 1 157 ? -3.775 -19.375 22.812 1 31.25 157 ARG B O 1
ATOM 2454 N N . ARG B 1 158 ? -1.807 -19.234 21.984 1 35.06 158 ARG B N 1
ATOM 2455 C CA . ARG B 1 158 ? -1.402 -20.625 22.156 1 35.06 158 ARG B CA 1
ATOM 2456 C C . ARG B 1 158 ? -1.669 -21.094 23.578 1 35.06 158 ARG B C 1
ATOM 2458 O O . ARG B 1 158 ? -1.163 -20.516 24.547 1 35.06 158 ARG B O 1
ATOM 2465 N N . ARG B 1 159 ? -2.721 -21.719 23.797 1 35.12 159 ARG B N 1
ATOM 2466 C CA . ARG B 1 159 ? -2.896 -22.453 25.062 1 35.12 159 ARG B CA 1
ATOM 2467 C C . ARG B 1 159 ? -1.605 -23.141 25.469 1 35.12 159 ARG B C 1
ATOM 2469 O O . ARG B 1 159 ? -0.956 -23.797 24.656 1 35.12 159 ARG B O 1
ATOM 2476 N N . THR B 1 160 ? -0.905 -22.594 26.422 1 36.34 160 THR B N 1
ATOM 2477 C CA . THR B 1 160 ? 0.272 -23.266 26.984 1 36.34 160 THR B CA 1
ATOM 2478 C C . THR B 1 160 ? -0.01 -24.734 27.25 1 36.34 160 THR B C 1
ATOM 2480 O O . THR B 1 160 ? -1.164 -25.125 27.422 1 36.34 160 THR B O 1
ATOM 2483 N N . ARG B 1 161 ? 1 -25.531 26.922 1 36.34 161 ARG B N 1
ATOM 2484 C CA . ARG B 1 161 ? 1.004 -26.953 27.219 1 36.34 161 ARG B CA 1
ATOM 2485 C C . ARG B 1 161 ? 0.376 -27.25 28.578 1 36.34 161 ARG B C 1
ATOM 2487 O O . ARG B 1 161 ? -0.21 -28.312 28.797 1 36.34 161 ARG B O 1
ATOM 2494 N N . SER B 1 162 ? 0.571 -26.172 29.359 1 39.41 162 SER B N 1
ATOM 2495 C CA . SER B 1 162 ? 0.181 -26.422 30.75 1 39.41 162 SER B CA 1
ATOM 2496 C C . SER B 1 162 ? -1.336 -26.453 30.891 1 39.41 162 SER B C 1
ATOM 2498 O O . SER B 1 162 ? -1.869 -27.25 31.688 1 39.41 162 SER B O 1
ATOM 2500 N N . GLU B 1 163 ? -2.002 -25.547 29.984 1 40.12 163 GLU B N 1
ATOM 2501 C CA . GLU B 1 163 ? -3.434 -25.5 30.266 1 40.12 163 GLU B CA 1
ATOM 2502 C C . GLU B 1 163 ? -4.164 -26.672 29.625 1 40.12 163 GLU B C 1
ATOM 2504 O O . GLU B 1 163 ? -5.195 -27.125 30.125 1 40.12 163 GLU B O 1
ATOM 2509 N N . LEU B 1 164 ? -3.578 -27.078 28.547 1 36.72 164 LEU B N 1
ATOM 2510 C CA . LEU B 1 164 ? -4.086 -28.328 27.984 1 36.72 164 LEU B CA 1
ATOM 2511 C C . LEU B 1 164 ? -3.809 -29.5 28.906 1 36.72 164 LEU B C 1
ATOM 2513 O O . LEU B 1 164 ? -4.672 -30.359 29.109 1 36.72 164 LEU B O 1
ATOM 2517 N N . LEU B 1 165 ? -2.555 -29.406 29.5 1 41.75 165 LEU B N 1
ATOM 2518 C CA . LEU B 1 165 ? -2.176 -30.438 30.453 1 41.75 165 LEU B CA 1
ATOM 2519 C C . LEU B 1 165 ? -3.084 -30.406 31.672 1 41.75 165 LEU B C 1
ATOM 2521 O O . LEU B 1 165 ? -3.492 -31.453 32.188 1 41.75 165 LEU B O 1
ATOM 2525 N N . MET B 1 166 ? -3.438 -29.156 32.031 1 44.69 166 MET B N 1
ATOM 2526 C CA . MET B 1 166 ? -4.223 -29.078 33.25 1 44.69 166 MET B CA 1
ATOM 2527 C C . MET B 1 166 ? -5.652 -29.547 33.031 1 44.69 166 MET B C 1
ATOM 2529 O O . MET B 1 166 ? -6.305 -30.062 33.938 1 44.69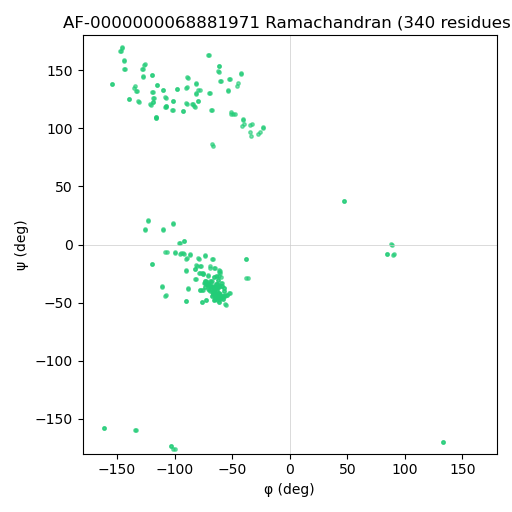 166 MET B O 1
ATOM 2533 N N . SER B 1 167 ? -6.121 -29.266 31.766 1 44.97 167 SER B N 1
ATOM 2534 C CA . SER B 1 167 ? -7.492 -29.703 31.547 1 44.97 167 SER B CA 1
ATOM 2535 C C . SER B 1 167 ? -7.559 -31.234 31.422 1 44.97 167 SER B C 1
ATOM 2537 O O . SER B 1 167 ? -8.594 -31.828 31.719 1 44.97 167 SER B O 1
ATOM 2539 N N . MET B 1 168 ? -6.488 -31.766 30.891 1 42.19 168 MET B N 1
ATOM 2540 C CA . MET B 1 168 ? -6.422 -33.219 30.812 1 42.19 168 MET B CA 1
ATOM 2541 C C . MET B 1 168 ? -6.297 -33.812 32.188 1 42.19 168 MET B C 1
ATOM 2543 O O . MET B 1 168 ? -6.777 -34.938 32.438 1 42.19 168 MET B O 1
ATOM 2547 N N . MET B 1 169 ? -5.543 -33.094 33.094 1 45.12 169 MET B N 1
ATOM 2548 C CA . MET B 1 169 ? -5.344 -33.656 34.438 1 45.12 169 MET B CA 1
ATOM 2549 C C . MET B 1 169 ? -6.621 -33.531 35.25 1 45.12 169 MET B C 1
ATOM 2551 O O . MET B 1 169 ? -6.773 -34.25 36.25 1 45.12 169 MET B O 1
ATOM 2555 N N . ARG B 1 170 ? -7.449 -32.469 35 1 43.34 170 ARG B N 1
ATOM 2556 C CA . ARG B 1 170 ? -8.609 -32.375 35.875 1 43.34 170 ARG B CA 1
ATOM 2557 C C . ARG B 1 170 ? -9.68 -33.406 35.5 1 43.34 170 ARG B C 1
ATOM 2559 O O . ARG B 1 170 ? -10.648 -33.594 36.219 1 43.34 170 ARG B O 1
ATOM 2566 N N . ARG B 1 171 ? -9.602 -33.781 34.188 1 45.09 171 ARG B N 1
ATOM 2567 C CA . ARG B 1 171 ? -10.688 -34.688 33.844 1 45.09 171 ARG B CA 1
ATOM 2568 C C . ARG B 1 171 ? -10.359 -36.125 34.344 1 45.09 171 ARG B C 1
ATOM 2570 O O . ARG B 1 171 ? -11.172 -37.031 34.156 1 45.09 171 ARG B O 1
ATOM 2577 N N . SER B 1 172 ? -9.125 -36.281 34.719 1 33.75 172 SER B N 1
ATOM 2578 C CA . SER B 1 172 ? -9.023 -37.594 35.312 1 33.75 172 SER B CA 1
ATOM 2579 C C . SER B 1 172 ? -9.578 -37.656 36.719 1 33.75 172 SER B C 1
ATOM 2581 O O . SER B 1 172 ? -9.414 -36.688 37.469 1 33.75 172 SER B O 1
#

Foldseek 3Di:
DPQAWEEEEEFALQFVVLSVVLLVVLVPDPSHDYYHYQYDPDSPDGPDRLNSLCVRLVCCVVVVGVAYEYEHAAQVVSQVSSVVDQPAHEDEDQDQVCLQCCCAAQVHRYYTGHPNPDPSVSVNVSVVSNSPHHYDPVPYDCPNVVVVVVSPPDPPPPPPPVNVVVVVVVVD/DQQAWEEEEEFALQFVVLSVVLLVVLVPDPSHDYYHYQYDPDSPDGPDRLNSLCVRLVCCVVVVGVAYEYEHAAQVVSQVSSVVDQPAHEDEDQDQVCLQCCCAAQVHRYYTGHPNPDPSVSVNVSVVSNSPHHYDPVPYDCPNVVVVVVSPPDPPPPPPPVVVVVVVVVVD

Nearest PDB structures (foldseek):
  3qd5-assembly1_A  TM=9.628E-01  e=5.066E-22  Coccidioides immitis RS
  3k7o-assembly1_B-2  TM=9.179E-01  e=8.805E-14  Trypanosoma cruzi strain CL Brener
  6fxs-assembly1_A  TM=8.882E-01  e=2.873E-14  Trypanosoma brucei brucei TREU927
  3k7p-assembly1_A  TM=8.913E-01  e=4.556E-14  Trypanosoma cruzi strain CL Brener
  6fxl-assembly1_B  TM=8.849E-01  e=7.718E-14  Trypanosoma cruzi strain CL Brener

Organism: Cordyceps militaris (strain CM01) (NCBI:txid983644)

pLDDT: mean 86.01, std 22.93, range [31.25, 99.0]

Radius of gyration: 21.2 Å; Cα contacts (8 Å, |Δi|>4): 687; chains: 2; bounding box: 48×64×72 Å

InterPro domains:
  IPR003500 Sugar-phosphate isomerase, RpiB/LacA/LacB family [PF02502] (7-136)
  IPR003500 Sugar-phosphate isomerase, RpiB/LacA/LacB family [TIGR00689] (7-136)
  IPR011860 Ribose 5-phosphate isomerase B, Actinobacteria-type [TIGR02133] (5-139)
  IPR036569 Sugar-phosphate isomerase, RpiB/LacA/LacB superfamily [G3DSA:3.40.1400.10] (1-149)
  IPR036569 Sugar-phosphate isomerase, RpiB/LacA/LacB superfamily [SSF89623] (3-137)
  IPR051812 Sugar Phosphate Isomerase LacAB/RpiB [PTHR43732] (2-141)

Sequence (344 aa):
MSTKLRIAIGGDDAGFSYQSIISRDLASDPRVAQVIQVGPASESDKTAYSTFAIAAAEAVANGTADRAILICGTGLGVAIAANKVPGVRAVTAHDSFSVERAVLSNNAQVLCLGQRVIGVELARRLVKEWLGYTFDPVSSAPSAHLLRALMFFPTRRRRTRSELLMSMMRRSMSTKLRIAIGGDDAGFSYQSIISRDLASDPRVAQVIQVGPASESDKTAYSTFAIAAAEAVANGTADRAILICGTGLGVAIAANKVPGVRAVTAHDSFSVERAVLSNNAQVLCLGQRVIGVELARRLVKEWLGYTFDPVSSAPSAHLLRALMFFPTRRRRTRSELLMSMMRRS

Secondary structure (DSSP, 8-state):
---PEEEEEEE-GGGHHHHHHHHHHHHH-TTEEEEEE-S-SSTT----HHHHHHHHHHHHHTTS-SEEEEEESSSHHHHHHHTTSTT--EEE--SHHHHHHHHHTT---EEEEETTTS-HHHHHHHHHHHHT----TTTS-THHHHHHHHHS--------HHHHHHHHHH--/---PEEEEEEE-GGGHHHHHHHHHHHHT-TTEEEEEE-S-SSTT----HHHHHHHHHHHHHTTS-SEEEEEESSSHHHHHHHTTSTT--EEE--SHHHHHHHHHTT---EEEEETTTS-HHHHHHHHHHHHT----TTTS-THHHHHHHHHT--------HHHHHHHHHH--

Solvent-accessible surface area (backbone atoms only — not comparable to full-atom values): 17830 Å² total; per-residue (Å²): 125,84,80,52,38,29,34,23,38,24,19,20,38,65,8,34,70,58,44,55,54,46,50,52,54,45,68,68,33,89,61,39,70,42,74,42,84,43,38,63,92,45,68,82,40,79,61,46,35,48,62,19,18,38,53,37,30,48,32,36,56,71,61,75,13,69,28,28,41,33,22,19,45,61,6,44,63,38,19,34,38,16,20,60,40,78,81,38,34,29,31,47,48,96,45,70,70,48,42,51,41,36,23,46,56,57,59,34,42,28,48,14,34,19,53,76,71,50,58,68,70,58,51,50,51,48,52,59,53,45,74,71,58,69,60,47,78,82,78,31,65,77,51,55,60,50,53,56,54,62,65,62,52,65,75,74,74,73,73,48,69,61,56,57,48,48,54,57,56,65,71,98,124,84,80,52,37,30,33,23,38,24,19,19,37,67,8,35,69,57,46,54,55,48,49,53,53,45,67,70,34,89,60,39,71,42,76,41,83,42,38,64,94,44,68,81,40,78,61,46,35,49,62,21,18,37,52,37,30,47,32,34,55,72,60,75,13,68,27,29,40,36,23,20,45,61,7,44,62,39,20,34,38,16,18,60,38,78,83,36,35,28,33,48,48,96,46,72,69,48,44,51,41,36,23,48,55,56,60,34,42,28,46,13,34,20,53,76,73,48,57,69,69,58,52,52,50,48,52,59,54,45,72,71,59,69,62,46,78,83,78,32,64,77,52,54,61,51,52,57,53,62,66,61,50,64,76,75,73,75,72,50,70,60,58,56,46,46,55,57,57,64,73,97